Protein AF-A0A7Z0J736-F1 (afdb_monomer_lite)

Radius of gyration: 34.07 Å; chains: 1; bounding box: 54×65×107 Å

Foldseek 3Di:
DDDDDDDDDDDDDDDDDDDDDDDDDDDDDDDDDDDDDDDDPPPPVPPPPVVVVVLVVVVCLLPVVLVVLVVVLVPDPDPVSSVVPVVVSCVLSVVLVVVSVVVVVVVVVVVVVVDDDDPPVVVVVVSVVSVVVSVVVSVVVVCVVCVLPDDPPDPPPPPPPPCPPPPPPPPVPLPCLDDPPDADAPVSLVVLVVVLQVLLVVLLPDLKAKDDEDPPDDFDADPVRGGGFDWDWDDDDPAWIKIKRPWIKMWSDDPPDLPDLPDPVVRLVSNVSSVVSSVVSVVSNVFDFPDPTDQKTWTAHDRSRSWRIWIWHDDSSMIIIITIGDIDGHD

pLDDT: mean 71.57, std 16.16, range [36.31, 95.5]

Structure (mmCIF, N/CA/C/O backbone):
data_AF-A0A7Z0J736-F1
#
_entry.id   AF-A0A7Z0J736-F1
#
loop_
_atom_site.group_PDB
_atom_site.id
_atom_site.type_symbol
_atom_site.label_atom_id
_atom_site.label_alt_id
_atom_site.label_comp_id
_atom_site.label_asym_id
_atom_site.label_entity_id
_atom_site.label_seq_id
_atom_site.pdbx_PDB_ins_code
_atom_site.Cartn_x
_atom_site.Cartn_y
_atom_site.Cartn_z
_atom_site.occupancy
_atom_site.B_iso_or_equiv
_atom_site.auth_seq_id
_atom_site.auth_comp_id
_atom_site.auth_asym_id
_atom_site.auth_atom_id
_atom_site.pdbx_PDB_model_num
ATOM 1 N N . MET A 1 1 ? 6.912 46.447 -11.965 1.00 43.12 1 MET A N 1
ATOM 2 C CA . MET A 1 1 ? 5.758 45.555 -11.730 1.00 43.12 1 MET A CA 1
ATOM 3 C C . MET A 1 1 ? 5.655 45.334 -10.233 1.00 43.12 1 MET A C 1
ATOM 5 O O . MET A 1 1 ? 6.590 44.800 -9.650 1.00 43.12 1 MET A O 1
ATOM 9 N N . HIS A 1 2 ? 4.614 45.904 -9.625 1.00 39.41 2 HIS A N 1
ATOM 10 C CA . HIS A 1 2 ? 4.340 45.871 -8.187 1.00 39.41 2 HIS A CA 1
ATOM 11 C C . HIS A 1 2 ? 4.024 44.444 -7.723 1.00 39.41 2 HIS A C 1
ATOM 13 O O . HIS A 1 2 ? 3.262 43.738 -8.377 1.00 39.41 2 HIS A O 1
ATOM 19 N N . ARG A 1 3 ? 4.633 44.042 -6.603 1.00 44.72 3 ARG A N 1
ATOM 20 C CA . ARG A 1 3 ? 4.214 42.901 -5.789 1.00 44.72 3 ARG A CA 1
ATOM 21 C C . ARG A 1 3 ? 3.340 43.465 -4.678 1.00 44.72 3 ARG A C 1
ATOM 23 O O . ARG A 1 3 ? 3.872 44.122 -3.790 1.00 44.72 3 ARG A O 1
ATOM 30 N N . ASP A 1 4 ? 2.044 43.202 -4.750 1.00 53.03 4 ASP A N 1
ATOM 31 C CA . ASP A 1 4 ? 1.125 43.456 -3.648 1.00 53.03 4 ASP A CA 1
ATOM 32 C C . ASP A 1 4 ? 1.107 42.224 -2.738 1.00 53.03 4 ASP A C 1
ATOM 34 O O . ASP A 1 4 ? 0.603 41.156 -3.088 1.00 53.03 4 ASP A O 1
ATOM 38 N N . THR A 1 5 ? 1.739 42.375 -1.579 1.00 49.09 5 THR A N 1
ATOM 39 C CA . THR A 1 5 ? 1.622 41.509 -0.404 1.00 49.09 5 THR A CA 1
ATOM 40 C C . THR A 1 5 ? 0.314 41.841 0.308 1.00 49.09 5 THR A C 1
ATOM 42 O O . THR A 1 5 ? 0.174 42.930 0.858 1.00 49.09 5 THR A O 1
ATOM 45 N N . LEU A 1 6 ? -0.641 40.911 0.301 1.00 53.38 6 LEU A N 1
ATOM 46 C CA . LEU A 1 6 ? -1.839 40.970 1.139 1.00 53.38 6 LEU A CA 1
ATOM 47 C C . LEU A 1 6 ? -1.587 40.158 2.413 1.00 53.38 6 LEU A C 1
ATOM 49 O O . LEU A 1 6 ? -1.683 38.934 2.415 1.00 53.38 6 LEU A O 1
ATOM 53 N N . GLU A 1 7 ? -1.236 40.867 3.482 1.00 53.06 7 GLU A N 1
ATOM 54 C CA . GLU A 1 7 ? -1.307 40.375 4.856 1.00 53.06 7 GLU A CA 1
ATOM 55 C C . GLU A 1 7 ? -2.759 40.484 5.341 1.00 53.06 7 GLU A C 1
ATOM 57 O O . GLU A 1 7 ? -3.388 41.535 5.214 1.00 53.06 7 GLU A O 1
ATOM 62 N N . LEU A 1 8 ? -3.294 39.410 5.916 1.00 64.88 8 LEU A N 1
ATOM 63 C CA . LEU A 1 8 ? -4.548 39.431 6.666 1.00 64.88 8 LEU A CA 1
ATOM 64 C C . LEU A 1 8 ? -4.278 38.828 8.049 1.00 64.88 8 LEU A C 1
ATOM 66 O O . LEU A 1 8 ? -3.989 37.632 8.128 1.00 64.88 8 LEU A O 1
ATOM 70 N N . PRO A 1 9 ? -4.369 39.613 9.136 1.00 59.19 9 PRO A N 1
ATOM 71 C CA . PRO A 1 9 ? -4.403 39.076 10.482 1.00 59.19 9 PRO A CA 1
ATOM 72 C C . PRO A 1 9 ? -5.855 38.733 10.829 1.00 59.19 9 PRO A C 1
ATOM 74 O O . PRO A 1 9 ? -6.735 39.594 10.792 1.00 59.19 9 PRO A O 1
ATOM 77 N N . VAL A 1 10 ? -6.119 37.474 11.171 1.00 64.38 10 VAL A N 1
ATOM 78 C CA . VAL A 1 10 ? -7.385 37.073 11.796 1.00 64.38 10 VAL A CA 1
ATOM 79 C C . VAL A 1 10 ? -7.062 36.628 13.213 1.00 64.38 10 VAL A C 1
ATOM 81 O O . VAL A 1 10 ? -6.688 35.485 13.456 1.00 64.38 10 VAL A O 1
ATOM 84 N N . GLU A 1 11 ? -7.175 37.572 14.142 1.00 58.66 11 GLU A N 1
ATOM 85 C CA . GLU A 1 11 ? -7.274 37.290 15.568 1.00 58.66 11 GLU A CA 1
ATOM 86 C C . GLU A 1 11 ? -8.751 37.096 15.924 1.00 58.66 11 GLU A C 1
ATOM 88 O O . GLU A 1 11 ? -9.587 37.951 15.631 1.00 58.66 11 GLU A O 1
ATOM 93 N N . LEU A 1 12 ? -9.072 35.989 16.589 1.00 64.75 12 LEU A N 1
ATOM 94 C CA . LEU A 1 12 ? -10.331 35.818 17.309 1.00 64.75 12 LEU A CA 1
ATOM 95 C C . LEU A 1 12 ? -10.020 35.204 18.678 1.00 64.75 12 LEU A C 1
ATOM 97 O O . LEU A 1 12 ? -9.631 34.036 18.735 1.00 64.75 12 LEU A O 1
ATOM 101 N N . PRO A 1 13 ? -10.201 35.946 19.784 1.00 58.69 13 PRO A N 1
ATOM 102 C CA . PRO A 1 13 ? -10.259 35.362 21.109 1.00 58.69 13 PRO A CA 1
ATOM 103 C C . PRO A 1 13 ? -11.718 35.002 21.413 1.00 58.69 13 PRO A C 1
ATOM 105 O O . PRO A 1 13 ? -12.594 35.866 21.428 1.00 58.69 13 PRO A O 1
ATOM 108 N N . VAL A 1 14 ? -11.990 33.725 21.668 1.00 63.31 14 VAL A N 1
ATOM 109 C CA . VAL A 1 14 ? -13.256 33.293 22.274 1.00 63.31 14 VAL A CA 1
ATOM 110 C C . VAL A 1 14 ? -12.915 32.628 23.597 1.00 63.31 14 VAL A C 1
ATOM 112 O O . VAL A 1 14 ? -12.605 31.442 23.661 1.00 63.31 14 VAL A O 1
ATOM 115 N N . GLU A 1 15 ? -12.938 33.428 24.658 1.00 57.50 15 GLU A N 1
ATOM 116 C CA . GLU A 1 15 ? -12.988 32.938 26.030 1.00 57.50 15 GLU A CA 1
ATOM 117 C C . GLU A 1 15 ? -14.451 32.639 26.378 1.00 57.50 15 GLU A C 1
ATOM 119 O O . GLU A 1 15 ? -15.309 33.521 26.322 1.00 57.50 15 GLU A O 1
ATOM 124 N N . LEU A 1 16 ? -14.744 31.391 26.741 1.00 68.62 16 LEU A N 1
ATOM 125 C CA . LEU A 1 16 ? -16.003 31.009 27.378 1.00 68.62 16 LEU A CA 1
ATOM 126 C C . LEU A 1 16 ? -15.710 30.641 28.839 1.00 68.62 16 LEU A C 1
ATOM 128 O O . LEU A 1 16 ? -14.967 29.686 29.076 1.00 68.62 16 LEU A O 1
ATOM 132 N N . PRO A 1 17 ? -16.284 31.348 29.828 1.00 61.41 17 PRO A N 1
ATOM 133 C CA . PRO A 1 17 ? -16.239 30.910 31.213 1.00 61.41 17 PRO A CA 1
ATOM 134 C C . PRO A 1 17 ? -17.256 29.782 31.424 1.00 61.41 17 PRO A C 1
ATOM 136 O O . PRO A 1 17 ? -18.460 29.966 31.253 1.00 61.41 17 PRO A O 1
ATOM 139 N N . VAL A 1 18 ? -16.770 28.602 31.809 1.00 65.31 18 VAL A N 1
ATOM 140 C CA . VAL A 1 18 ? -17.611 27.526 32.347 1.00 65.31 18 VAL A CA 1
ATOM 141 C C . VAL A 1 18 ? -17.737 27.750 33.852 1.00 65.31 18 VAL A C 1
ATOM 143 O O . VAL 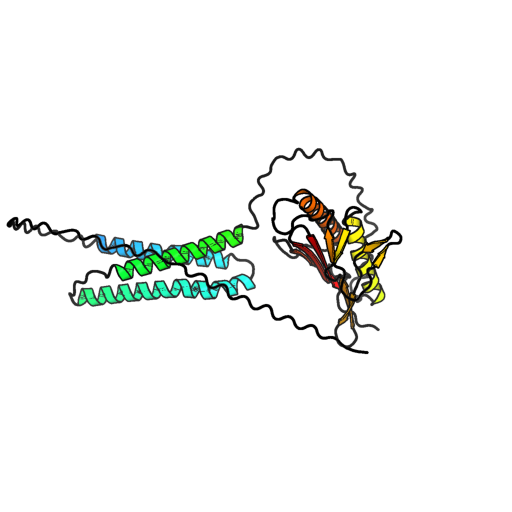A 1 18 ? -16.804 27.491 34.611 1.00 65.31 18 VAL A O 1
ATOM 146 N N . GLU A 1 19 ? -18.890 28.257 34.279 1.00 54.00 19 GLU A N 1
ATOM 147 C CA . GLU A 1 19 ? -19.284 28.291 35.687 1.00 54.00 19 GLU A CA 1
ATOM 148 C C . GLU A 1 19 ? -19.741 26.888 36.123 1.00 54.00 19 GLU A C 1
ATOM 150 O O . GLU A 1 19 ? -20.699 26.331 35.585 1.00 54.00 19 GLU A O 1
ATOM 155 N N . LEU A 1 20 ? -19.044 26.303 37.100 1.00 69.94 20 LEU A N 1
ATOM 156 C CA . LEU A 1 20 ? -19.452 25.069 37.777 1.00 69.94 20 LEU A CA 1
ATOM 157 C C . LEU A 1 20 ? -20.314 25.406 39.010 1.00 69.94 20 LEU A C 1
ATOM 159 O O . LEU A 1 20 ? -19.916 26.269 39.798 1.00 69.94 20 LEU A O 1
ATOM 163 N N . PRO A 1 21 ? -21.452 24.721 39.234 1.00 66.44 21 PRO A N 1
ATOM 164 C CA . PRO A 1 21 ? -22.255 24.898 40.440 1.00 66.44 21 PRO A CA 1
ATOM 165 C C . PRO A 1 21 ? -21.549 24.368 41.695 1.00 66.44 21 PRO A C 1
ATOM 167 O O . PRO A 1 21 ? -21.041 23.249 41.725 1.00 66.44 21 PRO A O 1
ATOM 170 N N . VAL A 1 22 ? -21.578 25.180 42.751 1.00 65.94 22 VAL A N 1
ATOM 171 C CA . VAL A 1 22 ? -21.175 24.845 44.122 1.00 65.94 22 VAL A CA 1
ATOM 172 C C . VAL A 1 22 ? -22.309 24.075 44.810 1.00 65.94 22 VAL A C 1
ATOM 174 O O . VAL A 1 22 ? -23.411 24.603 44.954 1.00 65.94 22 VAL A O 1
ATOM 177 N N . GLU A 1 23 ? -22.040 22.853 45.276 1.00 66.12 23 GLU A N 1
ATOM 178 C CA . GLU A 1 23 ? -22.929 22.116 46.186 1.00 66.12 23 GLU A CA 1
ATOM 179 C C . GLU A 1 23 ? -22.679 22.517 47.658 1.00 66.12 23 GLU A C 1
ATOM 181 O O . GLU A 1 23 ? -21.522 22.672 48.065 1.00 66.12 23 GLU A O 1
ATOM 186 N N . PRO A 1 24 ? -23.728 22.680 48.490 1.00 72.25 24 PRO A N 1
ATOM 187 C CA . PRO A 1 24 ? -23.586 22.953 49.920 1.00 72.25 24 PRO A CA 1
ATOM 188 C C . PRO A 1 24 ? -23.384 21.674 50.766 1.00 72.25 24 PRO A C 1
ATOM 190 O O . PRO A 1 24 ? -23.827 20.592 50.379 1.00 72.25 24 PRO A O 1
ATOM 193 N N . PRO A 1 25 ? -22.774 21.785 51.965 1.00 62.94 25 PRO A N 1
ATOM 194 C CA . PRO A 1 25 ? -22.583 20.660 52.876 1.00 62.94 25 PRO A CA 1
ATOM 195 C C . PRO A 1 25 ? -23.886 20.269 53.590 1.00 62.94 25 PRO A C 1
ATOM 197 O O . PRO A 1 25 ? -24.571 21.105 54.178 1.00 62.94 25 PRO A O 1
ATOM 200 N N . VAL A 1 26 ? -24.194 18.970 53.590 1.00 59.81 26 VAL A N 1
ATOM 201 C CA . VAL A 1 26 ? -25.255 18.379 54.414 1.00 59.81 26 VAL A CA 1
ATOM 202 C C . VAL A 1 26 ? -24.715 18.136 55.823 1.00 59.81 26 VAL A C 1
ATOM 204 O O . VAL A 1 26 ? -23.893 17.248 56.051 1.00 59.81 26 VAL A O 1
ATOM 207 N N . GLU A 1 27 ? -25.201 18.927 56.778 1.00 52.53 27 GLU A N 1
ATOM 208 C CA . GLU A 1 27 ? -25.157 18.613 58.205 1.00 52.53 27 GLU A CA 1
ATOM 209 C C . GLU A 1 27 ? -26.060 17.404 58.491 1.00 52.53 27 GLU A C 1
ATOM 211 O O . GLU A 1 27 ? -27.268 17.452 58.255 1.00 52.53 27 GLU A O 1
ATOM 216 N N . SER A 1 28 ? -25.507 16.336 59.070 1.00 51.56 28 SER A N 1
ATOM 217 C CA . SER A 1 28 ? -26.306 15.362 59.817 1.00 51.56 28 SER A CA 1
ATOM 218 C C . SER A 1 28 ? -25.895 15.393 61.283 1.00 51.56 28 SER A C 1
ATOM 220 O O . SER A 1 28 ? -24.840 14.900 61.688 1.00 51.56 28 SER A O 1
ATOM 222 N N . SER A 1 29 ? -26.778 16.027 62.038 1.00 46.16 29 SER A N 1
ATOM 223 C CA . SER A 1 29 ? -26.905 16.092 63.482 1.00 46.16 29 SER A CA 1
ATOM 224 C C . SER A 1 29 ? -26.720 14.745 64.184 1.00 46.16 29 SER A C 1
ATOM 226 O O . SER A 1 29 ? -27.210 13.697 63.766 1.00 46.16 29 SER A O 1
ATOM 228 N N . GLY A 1 30 ? -26.017 14.807 65.314 1.00 49.06 30 GLY A N 1
ATOM 229 C CA . GLY A 1 30 ? -25.855 13.694 66.230 1.00 49.06 30 GLY A CA 1
ATOM 230 C C . GLY A 1 30 ? -27.144 13.335 66.968 1.00 49.06 30 GLY A C 1
ATOM 231 O O . GLY A 1 30 ? -27.941 14.194 67.341 1.00 49.06 30 GLY A O 1
ATOM 232 N N . VAL A 1 31 ? -27.278 12.046 67.267 1.00 50.59 31 VAL A N 1
ATOM 233 C CA . VAL A 1 31 ? -28.136 11.541 68.338 1.00 50.59 31 VAL A CA 1
ATOM 234 C C . VAL A 1 31 ? -27.255 10.708 69.258 1.00 50.59 31 VAL A C 1
ATOM 236 O O . VAL A 1 31 ? -26.819 9.609 68.924 1.00 50.59 31 VAL A O 1
ATOM 239 N N . GLN A 1 32 ? -26.966 11.276 70.427 1.00 48.72 32 GLN A N 1
ATOM 240 C CA . GLN A 1 32 ? -26.412 10.556 71.564 1.00 48.72 32 GLN A CA 1
ATOM 241 C C . GLN A 1 32 ? -27.501 9.644 72.140 1.00 48.72 32 GLN A C 1
ATOM 243 O O . GLN A 1 32 ? -28.568 10.116 72.534 1.00 48.72 32 GLN A O 1
ATOM 248 N N . HIS A 1 33 ? -27.219 8.347 72.248 1.00 40.72 33 HIS A N 1
ATOM 249 C CA . HIS A 1 33 ? -27.916 7.463 73.177 1.00 40.72 33 HIS A CA 1
ATOM 250 C C . HIS A 1 33 ? -26.892 6.763 74.064 1.00 40.72 33 HIS A C 1
ATOM 252 O O . HIS A 1 33 ? -26.150 5.879 73.642 1.00 40.72 33 HIS A O 1
ATOM 258 N N . ALA A 1 34 ? -26.853 7.228 75.312 1.00 49.97 34 ALA A N 1
ATOM 259 C CA . ALA A 1 34 ? -26.177 6.591 76.422 1.00 49.97 34 ALA A CA 1
ATOM 260 C C . ALA A 1 34 ? -26.902 5.281 76.766 1.00 49.97 34 ALA A C 1
ATOM 262 O O . ALA A 1 34 ? -28.101 5.277 77.039 1.00 49.97 34 ALA A O 1
ATOM 263 N N . GLY A 1 35 ? -26.162 4.172 76.755 1.00 40.41 35 GLY A N 1
ATOM 264 C CA . GLY A 1 35 ? -26.671 2.838 77.057 1.00 40.41 35 GLY A CA 1
ATOM 265 C C . GLY A 1 35 ? -25.565 1.947 77.613 1.00 40.41 35 GLY A C 1
ATOM 266 O O . GLY A 1 35 ? -24.745 1.399 76.889 1.00 40.41 35 GLY A O 1
ATOM 267 N N . THR A 1 36 ? -25.552 1.869 78.931 1.00 43.84 36 THR A N 1
ATOM 268 C CA . THR A 1 36 ? -24.647 1.205 79.869 1.00 43.84 36 THR A CA 1
ATOM 269 C C . THR A 1 36 ? -24.391 -0.288 79.583 1.00 43.84 36 THR A C 1
ATOM 271 O O . THR A 1 36 ? -25.317 -1.086 79.500 1.00 43.84 36 THR A O 1
ATOM 274 N N . VAL A 1 37 ? -23.102 -0.646 79.532 1.00 49.81 37 VAL A N 1
ATOM 275 C CA . VAL A 1 37 ? -22.440 -1.821 80.144 1.00 49.81 37 VAL A CA 1
ATOM 276 C C . VAL A 1 37 ? -23.162 -3.178 80.083 1.00 49.81 37 VAL A C 1
ATOM 278 O O . VAL A 1 37 ? -24.054 -3.462 80.878 1.00 49.81 37 VAL A O 1
ATOM 281 N N . ARG A 1 38 ? -22.584 -4.111 79.315 1.00 41.22 38 ARG A N 1
ATOM 282 C CA . ARG A 1 38 ? -22.329 -5.484 79.790 1.00 41.22 38 ARG A CA 1
ATOM 283 C C . ARG A 1 38 ? -21.045 -6.025 79.169 1.00 41.22 38 ARG A C 1
ATOM 285 O O . ARG A 1 38 ? -20.986 -6.373 77.995 1.00 41.22 38 ARG A O 1
ATOM 292 N N . SER A 1 39 ? -20.023 -6.080 80.013 1.00 50.81 39 SER A N 1
ATOM 293 C CA . SER A 1 39 ? -18.780 -6.823 79.852 1.00 50.81 39 SER A CA 1
ATOM 294 C C . SER A 1 39 ? -19.073 -8.291 79.532 1.00 50.81 39 SER A C 1
ATOM 296 O O . SER A 1 39 ? -19.408 -9.081 80.413 1.00 50.81 39 SER A O 1
ATOM 298 N N . VAL A 1 40 ? -18.960 -8.649 78.256 1.00 46.50 40 VAL A N 1
ATOM 299 C CA . VAL A 1 40 ? -18.882 -10.034 77.794 1.00 46.50 40 VAL A CA 1
ATOM 300 C C . VAL A 1 40 ? -17.472 -10.214 77.261 1.00 46.50 40 VAL A C 1
ATOM 302 O O . VAL A 1 40 ? -17.190 -10.002 76.085 1.00 46.50 40 VAL A O 1
ATOM 305 N N . GLU A 1 41 ? -16.574 -10.579 78.168 1.00 46.31 41 GLU A N 1
ATOM 306 C CA . GLU A 1 41 ? -15.214 -11.020 77.877 1.00 46.31 41 GLU A CA 1
ATOM 307 C C . GLU A 1 41 ? -15.280 -12.409 77.224 1.00 46.31 41 GLU A C 1
ATOM 309 O O . GLU A 1 41 ? -14.932 -13.439 77.794 1.00 46.31 41 GLU A O 1
ATOM 314 N N . ARG A 1 42 ? -15.825 -12.463 76.004 1.00 46.44 42 ARG A N 1
ATOM 315 C CA . ARG A 1 42 ? -15.623 -13.600 75.112 1.00 46.44 42 ARG A CA 1
ATOM 316 C C . ARG A 1 42 ? -14.223 -13.437 74.551 1.00 46.44 42 ARG A C 1
ATOM 318 O O . ARG A 1 42 ? -14.006 -12.636 73.645 1.00 46.44 42 ARG A O 1
ATOM 325 N N . GLN A 1 43 ? -13.288 -14.219 75.086 1.00 46.06 43 GLN A N 1
ATOM 326 C CA . GLN A 1 43 ? -12.057 -14.588 74.395 1.00 46.06 43 GLN A CA 1
ATOM 327 C C . GLN A 1 43 ? -12.429 -15.199 73.037 1.00 46.06 43 GLN A C 1
ATOM 329 O O . GLN A 1 43 ? -12.592 -16.409 72.880 1.00 46.06 43 GLN A O 1
ATOM 334 N N . ALA A 1 44 ? -12.609 -14.336 72.041 1.00 50.69 44 ALA A N 1
ATOM 335 C CA . ALA A 1 44 ? -12.656 -14.718 70.649 1.00 50.69 44 ALA A CA 1
ATOM 336 C C . ALA A 1 44 ? -11.244 -15.181 70.301 1.00 50.69 44 ALA A C 1
ATOM 338 O O . ALA A 1 44 ? -10.345 -14.376 70.065 1.00 50.69 44 ALA A O 1
ATOM 339 N N . LYS A 1 45 ? -11.049 -16.500 70.355 1.00 50.66 45 LYS A N 1
ATOM 340 C CA . LYS A 1 45 ? -9.881 -17.206 69.836 1.00 50.66 45 LYS A CA 1
ATOM 341 C C . LYS A 1 45 ? -9.675 -16.718 68.398 1.00 50.66 45 LYS A C 1
ATOM 343 O O . LYS A 1 45 ? -10.403 -17.135 67.498 1.00 50.66 45 LYS A O 1
ATOM 348 N N . ARG A 1 46 ? -8.784 -15.732 68.213 1.00 53.25 46 ARG A N 1
ATOM 349 C CA . ARG A 1 46 ? -8.530 -15.090 66.917 1.00 53.25 46 ARG A CA 1
ATOM 350 C C . ARG A 1 46 ? -8.150 -16.201 65.936 1.00 53.25 46 ARG A C 1
ATOM 352 O O . ARG A 1 46 ? -7.222 -16.952 66.232 1.00 53.25 46 ARG A O 1
ATOM 359 N N . PRO A 1 47 ? -8.862 -16.357 64.809 1.00 53.75 47 PRO A N 1
ATOM 360 C CA . PRO A 1 47 ? -8.551 -17.390 63.838 1.00 53.75 47 PRO A CA 1
ATOM 361 C C . PRO A 1 47 ? -7.256 -17.000 63.118 1.00 53.75 47 PRO A C 1
ATOM 363 O O . PRO A 1 47 ? -7.277 -16.365 62.068 1.00 53.75 47 PRO A O 1
ATOM 366 N N . GLU A 1 48 ? -6.112 -17.388 63.681 1.00 58.25 48 GLU A N 1
ATOM 367 C CA . GLU A 1 48 ? -4.781 -17.180 63.089 1.00 58.25 48 GLU A CA 1
ATOM 368 C C . GLU A 1 48 ? -4.653 -17.816 61.688 1.00 58.25 48 GLU A C 1
ATOM 370 O O . GLU A 1 48 ? -3.785 -17.438 60.903 1.00 58.25 48 GLU A O 1
ATOM 375 N N . GLY A 1 49 ? -5.560 -18.733 61.328 1.00 56.97 49 GLY A N 1
ATOM 376 C CA . GLY A 1 49 ? -5.637 -19.330 59.995 1.00 56.97 49 GLY A CA 1
ATOM 377 C C . GLY A 1 49 ? -6.170 -18.401 58.897 1.00 56.97 49 GLY A C 1
ATOM 378 O O . GLY A 1 49 ? -5.737 -18.526 57.755 1.00 56.97 49 GLY A O 1
ATOM 379 N N . ALA A 1 50 ? -7.056 -17.447 59.215 1.00 57.53 50 ALA A N 1
ATOM 380 C CA . ALA A 1 50 ? -7.738 -16.636 58.196 1.00 57.53 50 ALA A CA 1
ATOM 381 C C . ALA A 1 50 ? -6.823 -15.575 57.555 1.00 57.53 50 ALA A C 1
ATOM 383 O O . ALA A 1 50 ? -6.992 -15.215 56.392 1.00 57.53 50 ALA A O 1
ATOM 384 N N . LEU A 1 51 ? -5.814 -15.096 58.292 1.00 60.06 51 LEU A N 1
ATOM 385 C CA . LEU A 1 51 ? -4.870 -14.103 57.772 1.00 60.06 51 LEU A CA 1
ATOM 386 C C . LEU A 1 51 ? -3.879 -14.717 56.768 1.00 60.06 51 LEU A C 1
ATOM 388 O O . LEU A 1 51 ? -3.482 -14.064 55.804 1.00 60.06 51 LEU A O 1
ATOM 392 N N . ARG A 1 52 ? -3.490 -15.983 56.977 1.00 68.06 52 ARG A N 1
ATOM 393 C CA . ARG A 1 52 ? -2.556 -16.693 56.088 1.00 68.06 52 ARG A CA 1
ATOM 394 C C . ARG A 1 52 ? -3.189 -17.013 54.737 1.00 68.06 52 ARG A C 1
ATOM 396 O O . ARG A 1 52 ? -2.524 -16.880 53.714 1.00 68.06 52 ARG A O 1
ATOM 403 N N . THR A 1 53 ? -4.467 -17.389 54.725 1.00 70.38 53 THR A N 1
ATOM 404 C CA . THR A 1 53 ? -5.200 -17.653 53.480 1.00 70.38 53 THR A CA 1
ATOM 405 C C . THR A 1 53 ? -5.458 -16.370 52.694 1.00 70.38 53 THR A C 1
ATOM 407 O O . THR A 1 53 ? -5.232 -16.361 51.488 1.00 70.38 53 THR A O 1
ATOM 410 N N . ALA A 1 54 ? -5.821 -15.265 53.356 1.00 67.56 54 ALA A N 1
ATOM 411 C CA . ALA A 1 54 ? -6.018 -13.973 52.691 1.00 67.56 54 ALA A CA 1
ATOM 412 C C . ALA A 1 54 ? -4.733 -13.440 52.026 1.00 67.56 54 ALA A C 1
ATOM 414 O O . ALA A 1 54 ? -4.774 -12.968 50.890 1.00 67.56 54 ALA A O 1
ATOM 415 N N . GLY A 1 55 ? -3.581 -13.570 52.696 1.00 71.12 55 GLY A N 1
ATOM 416 C CA . GLY A 1 55 ? -2.290 -13.177 52.124 1.00 71.12 55 GLY A CA 1
ATOM 417 C C . GLY A 1 55 ? -1.908 -13.997 50.888 1.00 71.12 55 GLY A C 1
ATOM 418 O O . GLY A 1 55 ? -1.469 -13.435 49.889 1.00 71.12 55 GLY A O 1
ATOM 419 N N . LEU A 1 56 ? -2.130 -15.315 50.921 1.00 72.44 56 LEU A N 1
ATOM 420 C CA . LEU A 1 56 ? -1.816 -16.198 49.793 1.00 72.44 56 LEU A CA 1
ATOM 421 C C . LEU A 1 56 ? -2.723 -15.931 48.582 1.00 72.44 56 LEU A C 1
ATOM 423 O O . LEU A 1 56 ? -2.249 -15.944 47.449 1.00 72.44 56 LEU A O 1
ATOM 427 N N . VAL A 1 57 ? -4.000 -15.616 48.818 1.00 72.25 57 VAL A N 1
ATOM 428 C CA . VAL A 1 57 ? -4.950 -15.234 47.760 1.00 72.25 57 VAL A CA 1
ATOM 429 C C . VAL A 1 57 ? -4.541 -13.920 47.091 1.00 72.25 57 VAL A C 1
ATOM 431 O O . VAL A 1 57 ? -4.535 -13.848 45.866 1.00 72.25 57 VAL A O 1
ATOM 434 N N . LEU A 1 58 ? -4.126 -12.909 47.862 1.00 71.56 58 LEU A N 1
ATOM 435 C CA . LEU A 1 58 ? -3.644 -11.634 47.312 1.00 71.56 58 LEU A CA 1
ATOM 436 C C . LEU A 1 58 ? -2.360 -11.790 46.487 1.00 71.56 58 LEU A C 1
ATOM 438 O O . LEU A 1 58 ? -2.219 -11.149 45.449 1.00 71.56 58 LEU A O 1
ATOM 442 N N . VAL A 1 59 ? -1.443 -12.659 46.921 1.00 74.31 59 VAL A N 1
ATOM 443 C CA . VAL A 1 59 ? -0.214 -12.967 46.171 1.00 74.31 59 VAL A CA 1
ATOM 444 C C . VAL A 1 59 ? -0.534 -13.693 44.861 1.00 74.31 59 VAL A C 1
ATOM 446 O O . VAL A 1 59 ? 0.015 -13.354 43.818 1.00 74.31 59 VAL A O 1
ATOM 449 N N . MET A 1 60 ? -1.455 -14.659 44.877 1.00 72.38 60 MET A N 1
ATOM 450 C CA . MET A 1 60 ? -1.872 -15.345 43.649 1.00 72.38 60 MET A CA 1
ATOM 451 C C . MET A 1 60 ? -2.588 -14.398 42.675 1.00 72.38 60 MET A C 1
ATOM 453 O O . MET A 1 60 ? -2.322 -14.443 41.475 1.00 72.38 60 MET A O 1
ATOM 457 N N . LEU A 1 61 ? -3.442 -13.505 43.187 1.00 72.19 61 LEU A N 1
ATOM 458 C CA . LEU A 1 61 ? -4.159 -12.505 42.387 1.00 72.19 61 LEU A CA 1
ATOM 459 C C . LEU A 1 61 ? -3.237 -11.481 41.714 1.00 72.19 61 LEU A C 1
ATOM 461 O O . LEU A 1 61 ? -3.636 -10.915 40.704 1.00 72.19 61 LEU A O 1
ATOM 465 N N . SER A 1 62 ? -2.026 -11.245 42.229 1.00 70.12 62 SER A N 1
ATOM 466 C CA . SER A 1 62 ? -1.059 -10.344 41.587 1.00 70.12 62 SER A CA 1
ATOM 467 C C . SER A 1 62 ? -0.124 -11.063 40.612 1.00 70.12 62 SER A C 1
ATOM 469 O O . SER A 1 62 ? 0.173 -10.528 39.545 1.00 70.12 62 SER A O 1
ATOM 471 N N . ILE A 1 63 ? 0.314 -12.285 40.933 1.00 75.62 63 ILE A N 1
ATOM 472 C CA . ILE A 1 63 ? 1.300 -13.020 40.123 1.00 75.62 63 ILE A CA 1
ATOM 473 C C . ILE A 1 63 ? 0.681 -13.603 38.846 1.00 75.62 63 ILE A C 1
ATOM 475 O O . ILE A 1 63 ? 1.272 -13.497 37.773 1.00 75.62 63 ILE A O 1
ATOM 479 N N . VAL A 1 64 ? -0.503 -14.216 38.941 1.00 75.62 64 VAL A N 1
ATOM 480 C CA . VAL A 1 64 ? -1.143 -14.909 37.807 1.00 75.62 64 VAL A CA 1
ATOM 481 C C . VAL A 1 64 ? -1.422 -13.984 36.611 1.00 75.62 64 VAL A C 1
ATOM 483 O O . VAL A 1 64 ? -1.006 -14.337 35.505 1.00 75.62 64 VAL A O 1
ATOM 486 N N . PRO A 1 65 ? -2.065 -12.807 36.768 1.00 71.44 65 PRO A N 1
ATOM 487 C CA . PRO A 1 65 ? -2.313 -11.923 35.629 1.00 71.44 65 PRO A CA 1
ATOM 488 C C . PRO A 1 65 ? -1.017 -11.377 35.024 1.00 71.44 65 PRO A C 1
ATOM 490 O O . PRO A 1 65 ? -0.937 -11.237 33.809 1.00 71.44 65 PRO A O 1
ATOM 493 N N . PHE A 1 66 ? 0.021 -11.139 35.833 1.00 73.12 66 PHE A N 1
ATOM 494 C CA . PHE A 1 66 ? 1.315 -10.690 35.321 1.00 73.12 66 PHE A CA 1
ATOM 495 C C . PHE A 1 66 ? 1.991 -11.753 34.445 1.00 73.12 66 PHE A C 1
ATOM 497 O O . PHE A 1 66 ? 2.473 -11.444 33.356 1.00 73.12 66 PHE A O 1
ATOM 504 N N . LEU A 1 67 ? 1.969 -13.019 34.875 1.00 77.44 67 LEU A N 1
ATOM 505 C CA . LEU A 1 67 ? 2.502 -14.127 34.080 1.00 77.44 67 LEU A CA 1
ATOM 506 C C . LEU A 1 67 ? 1.733 -14.325 32.769 1.00 77.44 67 LEU A C 1
ATOM 508 O O . LEU A 1 67 ? 2.362 -14.529 31.734 1.00 77.44 67 LEU A O 1
ATOM 512 N N . LEU A 1 68 ? 0.398 -14.230 32.791 1.00 75.44 68 LEU A N 1
ATOM 513 C CA . LEU A 1 68 ? -0.423 -14.309 31.575 1.00 75.44 68 LEU A CA 1
ATOM 514 C C . LEU A 1 68 ? -0.069 -13.199 30.581 1.00 75.44 68 LEU A C 1
ATOM 516 O O . LEU A 1 68 ? 0.046 -13.448 29.386 1.00 75.44 68 LEU A O 1
ATOM 520 N N . LEU A 1 69 ? 0.149 -11.988 31.084 1.00 74.44 69 LEU A N 1
ATOM 521 C CA . LEU A 1 69 ? 0.426 -10.806 30.278 1.00 74.44 69 LEU A CA 1
ATOM 522 C C . LEU A 1 69 ? 1.837 -10.866 29.650 1.00 74.44 69 LEU A C 1
ATOM 524 O O . LEU A 1 69 ? 1.999 -10.529 28.479 1.00 74.44 69 LEU A O 1
ATOM 528 N N . ILE A 1 70 ? 2.827 -11.429 30.358 1.00 74.81 70 ILE A N 1
ATOM 529 C CA . ILE A 1 70 ? 4.131 -11.800 29.772 1.00 74.81 70 ILE A CA 1
ATOM 530 C C . ILE A 1 70 ? 3.959 -12.831 28.647 1.00 74.81 70 ILE A C 1
ATOM 532 O O . ILE A 1 70 ? 4.571 -12.697 27.589 1.00 74.81 70 ILE A O 1
ATOM 536 N N . LEU A 1 71 ? 3.130 -13.855 28.862 1.00 76.50 71 LEU A N 1
ATOM 537 C CA . LEU A 1 71 ? 2.916 -14.934 27.893 1.00 76.50 71 LEU A CA 1
ATOM 538 C C . LEU A 1 71 ? 2.293 -14.406 26.588 1.00 76.50 71 LEU A C 1
ATOM 540 O O . LEU A 1 71 ? 2.725 -14.798 25.505 1.00 76.50 71 LEU A O 1
ATOM 544 N N . VAL A 1 72 ? 1.361 -13.450 26.693 1.00 76.44 72 VAL A N 1
ATOM 545 C CA . VAL A 1 72 ? 0.783 -12.730 25.544 1.00 76.44 72 VAL A CA 1
ATOM 546 C C . VAL A 1 72 ? 1.857 -11.949 24.783 1.00 76.44 72 VAL A C 1
ATOM 548 O O . VAL A 1 72 ? 1.945 -12.073 23.564 1.00 76.44 72 VAL A O 1
ATOM 551 N N . VAL A 1 73 ? 2.725 -11.203 25.472 1.00 73.38 73 VAL A N 1
ATOM 552 C CA . VAL A 1 73 ? 3.788 -10.433 24.797 1.00 73.38 73 VAL A CA 1
ATOM 553 C C . VAL A 1 73 ? 4.814 -11.342 24.113 1.00 73.38 73 VAL A C 1
ATOM 555 O O . VAL A 1 73 ? 5.240 -11.044 23.000 1.00 73.38 73 VAL A O 1
ATOM 558 N N . ILE A 1 74 ? 5.158 -12.490 24.708 1.00 76.38 74 ILE A N 1
ATOM 559 C CA . ILE A 1 74 ? 6.048 -13.480 24.073 1.00 76.38 74 ILE A CA 1
ATOM 560 C C . ILE A 1 74 ? 5.405 -14.091 22.816 1.00 76.38 74 ILE A C 1
ATOM 562 O O . ILE A 1 74 ? 6.119 -14.433 21.876 1.00 76.38 74 ILE A O 1
ATOM 566 N N . SER A 1 75 ? 4.073 -14.200 22.762 1.00 73.88 75 SER A N 1
ATOM 567 C CA . SER A 1 75 ? 3.370 -14.719 21.581 1.00 73.88 75 SER A CA 1
ATOM 568 C C . SER A 1 75 ? 3.298 -13.737 20.400 1.00 73.88 75 SER A C 1
ATOM 570 O O . SER A 1 75 ? 2.916 -14.139 19.301 1.00 73.88 75 SER A O 1
ATOM 572 N N . VAL A 1 76 ? 3.707 -12.473 20.581 1.00 77.19 76 VAL A N 1
ATOM 573 C CA . VAL A 1 76 ? 3.765 -11.485 19.494 1.00 77.19 76 VAL A CA 1
ATOM 574 C C . VAL A 1 76 ? 4.947 -11.787 18.564 1.00 77.19 76 VAL A C 1
ATOM 576 O O . VAL A 1 76 ? 6.120 -11.720 18.946 1.00 77.19 76 VAL A O 1
ATOM 579 N N . ARG A 1 77 ? 4.620 -12.114 17.308 1.00 72.88 77 ARG A N 1
ATOM 580 C CA . ARG A 1 77 ? 5.571 -12.581 16.285 1.00 72.88 77 ARG A CA 1
ATOM 581 C C . ARG A 1 77 ? 6.511 -11.485 15.771 1.00 72.88 77 ARG A C 1
ATOM 583 O O . ARG A 1 77 ? 7.616 -11.801 15.354 1.00 72.88 77 ARG A O 1
ATOM 590 N N . SER A 1 78 ? 6.102 -10.218 15.844 1.00 84.00 78 SER A N 1
ATOM 591 C CA . SER A 1 78 ? 6.929 -9.074 15.440 1.00 84.00 78 SER A CA 1
ATOM 592 C C . SER A 1 78 ? 7.939 -8.705 16.529 1.00 84.00 78 SER A C 1
ATOM 594 O O . SER A 1 78 ? 7.547 -8.353 17.644 1.00 84.00 78 SER A O 1
ATOM 596 N N . ASP A 1 79 ? 9.232 -8.763 16.203 1.00 78.50 79 ASP A N 1
ATOM 597 C CA . ASP A 1 79 ? 10.320 -8.387 17.117 1.00 78.50 79 ASP A CA 1
ATOM 598 C C . ASP A 1 79 ? 10.254 -6.895 17.498 1.00 78.50 79 ASP A C 1
ATOM 600 O O . ASP A 1 79 ? 10.446 -6.547 18.661 1.00 78.50 79 ASP A O 1
ATOM 604 N N . ALA A 1 80 ? 9.868 -6.021 16.559 1.00 73.88 80 ALA A N 1
ATOM 605 C CA . ALA A 1 80 ? 9.758 -4.579 16.795 1.00 73.88 80 ALA A CA 1
ATOM 606 C C . ALA A 1 80 ? 8.638 -4.223 17.787 1.00 73.88 80 ALA A C 1
ATOM 608 O O . ALA A 1 80 ? 8.812 -3.378 18.666 1.00 73.88 80 ALA A O 1
ATOM 609 N N . VAL A 1 81 ? 7.492 -4.901 17.675 1.00 73.06 81 VAL A N 1
ATOM 610 C CA . VAL A 1 81 ? 6.374 -4.734 18.614 1.00 73.06 81 VAL A CA 1
ATOM 611 C C . VAL A 1 81 ? 6.765 -5.312 19.974 1.00 73.06 81 VAL A C 1
ATOM 613 O O . VAL A 1 81 ? 6.565 -4.675 21.006 1.00 73.06 81 VAL A O 1
ATOM 616 N N . ARG A 1 82 ? 7.400 -6.488 20.001 1.00 76.31 82 ARG A N 1
ATOM 617 C CA . ARG A 1 82 ? 7.831 -7.125 21.250 1.00 76.31 82 ARG A CA 1
ATOM 618 C C . ARG A 1 82 ? 8.753 -6.218 22.065 1.00 76.31 82 ARG A C 1
ATOM 620 O O . ARG A 1 82 ? 8.480 -6.013 23.244 1.00 76.31 82 ARG A O 1
ATOM 627 N N . ASP A 1 83 ? 9.775 -5.629 21.450 1.00 74.81 83 ASP A N 1
ATOM 628 C CA . ASP A 1 83 ? 10.737 -4.780 22.163 1.00 74.81 83 ASP A CA 1
ATOM 629 C C . ASP A 1 83 ? 10.113 -3.473 22.671 1.00 74.81 83 ASP A C 1
ATOM 631 O O . ASP A 1 83 ? 10.394 -3.051 23.798 1.00 74.81 83 ASP A O 1
ATOM 635 N N . LEU A 1 84 ? 9.206 -2.867 21.893 1.00 76.94 84 LEU A N 1
ATOM 636 C CA . LEU A 1 84 ? 8.520 -1.633 22.285 1.00 76.94 84 LEU A CA 1
ATOM 637 C C . LEU A 1 84 ? 7.593 -1.841 23.493 1.00 76.94 84 LEU A C 1
ATOM 639 O O . LEU A 1 84 ? 7.502 -0.974 24.364 1.00 76.94 84 LEU A O 1
ATOM 643 N N . PHE A 1 85 ? 6.922 -2.994 23.568 1.00 74.31 85 PHE A N 1
ATOM 644 C CA . PHE A 1 85 ? 5.947 -3.268 24.624 1.00 74.31 85 PHE A CA 1
ATOM 645 C C . PHE A 1 85 ? 6.542 -3.967 25.846 1.00 74.31 85 PHE A C 1
ATOM 647 O O . PHE A 1 85 ? 6.047 -3.747 26.948 1.00 74.31 85 PHE A O 1
ATOM 654 N N . LEU A 1 86 ? 7.608 -4.762 25.710 1.00 75.62 86 LEU A N 1
ATOM 655 C CA . LEU A 1 86 ? 8.138 -5.584 26.805 1.00 75.62 86 LEU A CA 1
ATOM 656 C C . LEU A 1 86 ? 8.752 -4.748 27.936 1.00 75.62 86 LEU A C 1
ATOM 658 O O . LEU A 1 86 ? 8.535 -5.049 29.110 1.00 75.62 86 LEU A O 1
ATOM 662 N N . VAL A 1 87 ? 9.455 -3.659 27.614 1.00 73.50 87 VAL A N 1
ATOM 663 C CA . VAL A 1 87 ? 10.065 -2.772 28.621 1.00 73.50 87 VAL A CA 1
ATOM 664 C C . VAL A 1 87 ? 9.020 -2.101 29.534 1.00 73.50 87 VAL A C 1
ATOM 666 O O . VAL A 1 87 ? 9.123 -2.264 30.756 1.00 73.50 87 VAL A O 1
ATOM 669 N N . PRO A 1 88 ? 7.995 -1.389 29.015 1.00 73.88 88 PRO A N 1
ATOM 670 C CA . PRO A 1 88 ? 6.969 -0.788 29.867 1.00 73.88 88 PRO A CA 1
ATOM 671 C C . PRO A 1 88 ? 6.133 -1.837 30.612 1.00 73.88 88 PRO A C 1
ATOM 673 O O . PRO A 1 88 ? 5.769 -1.601 31.763 1.00 73.88 88 PRO A O 1
ATOM 676 N N . LEU A 1 89 ? 5.902 -3.017 30.021 1.00 74.19 89 LEU A N 1
ATOM 677 C CA . LEU A 1 89 ? 5.228 -4.146 30.678 1.00 74.19 89 LEU A CA 1
ATOM 678 C C . LEU A 1 89 ? 5.948 -4.604 31.945 1.00 74.19 89 LEU A C 1
ATOM 680 O O . LEU A 1 89 ? 5.348 -4.768 33.010 1.00 74.19 89 LEU A O 1
ATOM 684 N N . VAL A 1 90 ? 7.256 -4.837 31.804 1.00 75.62 90 VAL A N 1
ATOM 685 C CA . VAL A 1 90 ? 8.101 -5.358 32.872 1.00 75.62 90 VAL A CA 1
ATOM 686 C C . VAL A 1 90 ? 8.169 -4.325 33.985 1.00 75.62 90 VAL A C 1
ATOM 688 O O . VAL A 1 90 ? 7.985 -4.678 35.147 1.00 75.62 90 VAL A O 1
ATOM 691 N N . LEU A 1 91 ? 8.330 -3.044 33.644 1.00 74.06 91 LEU A N 1
ATOM 692 C CA . LEU A 1 91 ? 8.282 -1.952 34.615 1.00 74.06 91 LEU A CA 1
ATOM 693 C C . LEU A 1 91 ? 6.924 -1.873 35.331 1.00 74.06 91 LEU A C 1
ATOM 695 O O . LEU A 1 91 ? 6.892 -1.782 36.560 1.00 74.06 91 LEU A O 1
ATOM 699 N N . ALA A 1 92 ? 5.813 -1.975 34.594 1.00 72.94 92 ALA A N 1
ATOM 700 C CA . ALA A 1 92 ? 4.462 -1.891 35.147 1.00 72.94 92 ALA A CA 1
ATOM 701 C C . ALA A 1 92 ? 4.135 -3.025 36.131 1.00 72.94 92 ALA A C 1
ATOM 703 O O . ALA A 1 92 ? 3.387 -2.799 37.080 1.00 72.94 92 ALA A O 1
ATOM 704 N N . GLY A 1 93 ? 4.704 -4.222 35.957 1.00 72.50 93 GLY A N 1
ATOM 705 C CA . GLY A 1 93 ? 4.526 -5.313 36.921 1.00 72.50 93 GLY A CA 1
ATOM 706 C C . GLY A 1 93 ? 5.566 -5.370 38.035 1.00 72.50 93 GLY A C 1
ATOM 707 O O . GLY A 1 93 ? 5.246 -5.771 39.156 1.00 72.50 93 GLY A O 1
ATOM 708 N N . LEU A 1 94 ? 6.799 -4.929 37.781 1.00 75.56 94 LEU A N 1
ATOM 709 C CA . LEU A 1 94 ? 7.868 -4.986 38.779 1.00 75.56 94 LEU A CA 1
ATOM 710 C C . LEU A 1 94 ? 7.638 -3.980 39.916 1.00 75.56 94 LEU A C 1
ATOM 712 O O . LEU A 1 94 ? 7.866 -4.309 41.079 1.00 75.56 94 LEU A O 1
ATOM 716 N N . VAL A 1 95 ? 7.107 -2.791 39.611 1.00 76.12 95 VAL A N 1
ATOM 717 C CA . VAL A 1 95 ? 6.772 -1.759 40.612 1.00 76.12 95 VAL A CA 1
ATOM 718 C C . VAL A 1 95 ? 5.755 -2.245 41.666 1.00 76.12 95 VAL A C 1
ATOM 720 O O . VAL A 1 95 ? 6.079 -2.187 42.858 1.00 76.12 95 VAL A O 1
ATOM 723 N N . PRO A 1 96 ? 4.560 -2.760 41.309 1.00 70.31 96 PRO A N 1
ATOM 724 C CA . PRO A 1 96 ? 3.595 -3.248 42.293 1.00 70.31 96 PRO A CA 1
ATOM 725 C C . PRO A 1 96 ? 4.086 -4.502 43.022 1.00 70.31 96 PRO A C 1
ATOM 727 O O . PRO A 1 96 ? 3.794 -4.658 44.208 1.00 70.31 96 PRO A O 1
ATOM 730 N N . LEU A 1 97 ? 4.872 -5.364 42.366 1.00 73.31 97 LEU A N 1
ATOM 731 C CA . LEU A 1 97 ? 5.471 -6.531 43.015 1.00 73.31 97 LEU A CA 1
ATOM 732 C C . LEU A 1 97 ? 6.441 -6.106 44.128 1.00 73.31 97 LEU A C 1
ATOM 734 O O . LEU A 1 97 ? 6.339 -6.589 45.257 1.00 73.31 97 LEU A O 1
ATOM 738 N N . VAL A 1 98 ? 7.342 -5.162 43.840 1.00 77.56 98 VAL A N 1
ATOM 739 C CA . VAL A 1 98 ? 8.275 -4.611 44.834 1.00 77.56 98 VAL A CA 1
ATOM 740 C C . VAL A 1 98 ? 7.512 -3.916 45.963 1.00 77.56 98 VAL A C 1
ATOM 742 O O . VAL A 1 98 ? 7.812 -4.154 47.133 1.00 77.56 98 VAL A O 1
ATOM 745 N N . ALA A 1 99 ? 6.484 -3.123 45.646 1.00 75.75 99 ALA A N 1
ATOM 746 C CA . ALA A 1 99 ? 5.648 -2.473 46.656 1.00 75.75 99 ALA A CA 1
ATOM 747 C C . ALA A 1 99 ? 4.958 -3.494 47.580 1.00 75.75 99 ALA A C 1
ATOM 749 O O . ALA A 1 99 ? 4.987 -3.339 48.803 1.00 75.75 99 ALA A O 1
ATOM 750 N N . LEU A 1 100 ? 4.403 -4.573 47.020 1.00 75.19 100 LEU A N 1
ATOM 751 C CA . LEU A 1 100 ? 3.770 -5.646 47.786 1.00 75.19 100 LEU A CA 1
ATOM 752 C C . LEU A 1 100 ? 4.773 -6.339 48.717 1.00 75.19 100 LEU A C 1
ATOM 754 O O . LEU A 1 100 ? 4.474 -6.543 49.894 1.00 75.19 100 LEU A O 1
ATOM 758 N N . VAL A 1 101 ? 5.973 -6.653 48.217 1.00 77.25 101 VAL A N 1
ATOM 759 C CA . VAL A 1 101 ? 7.052 -7.259 49.015 1.00 77.25 101 VAL A CA 1
ATOM 760 C C . VAL A 1 101 ? 7.453 -6.342 50.169 1.00 77.25 101 VAL A C 1
ATOM 762 O O . VAL A 1 101 ? 7.554 -6.804 51.305 1.00 77.25 101 VAL A O 1
ATOM 765 N N . LEU A 1 102 ? 7.619 -5.041 49.918 1.00 79.06 102 LEU A N 1
ATOM 766 C CA . LEU A 1 102 ? 7.957 -4.067 50.959 1.00 79.06 102 LEU A CA 1
ATOM 767 C C . LEU A 1 102 ? 6.861 -3.961 52.029 1.00 79.06 102 LEU A C 1
ATOM 769 O O . LEU A 1 102 ? 7.177 -3.931 53.220 1.00 79.06 102 LEU A O 1
ATOM 773 N N . ILE A 1 103 ? 5.584 -3.974 51.634 1.00 76.75 103 ILE A N 1
ATOM 774 C CA . ILE A 1 103 ? 4.445 -3.985 52.568 1.00 76.75 103 ILE A CA 1
ATOM 775 C C . ILE A 1 103 ? 4.452 -5.265 53.417 1.00 76.75 103 ILE A C 1
ATOM 777 O O . ILE A 1 103 ? 4.263 -5.199 54.634 1.00 76.75 103 ILE A O 1
ATOM 781 N N . LEU A 1 104 ? 4.714 -6.422 52.804 1.00 75.62 104 LEU A N 1
ATOM 782 C CA . LEU A 1 104 ? 4.802 -7.714 53.492 1.00 75.62 104 LEU A CA 1
ATOM 783 C C . LEU A 1 104 ? 5.947 -7.735 54.511 1.00 75.62 104 LEU A C 1
ATOM 785 O O . LEU A 1 104 ? 5.737 -8.105 55.667 1.00 75.62 104 LEU A O 1
ATOM 789 N N . VAL A 1 105 ? 7.137 -7.275 54.116 1.00 78.38 105 VAL A N 1
ATOM 790 C CA . VAL A 1 105 ? 8.308 -7.175 55.002 1.00 78.38 105 VAL A CA 1
ATOM 791 C C . VAL A 1 105 ? 8.030 -6.219 56.164 1.00 78.38 105 VAL A C 1
ATOM 793 O O . VAL A 1 105 ? 8.277 -6.569 57.320 1.00 78.38 105 VAL A O 1
ATOM 796 N N . ALA A 1 106 ? 7.457 -5.044 55.888 1.00 76.12 106 ALA A N 1
ATOM 797 C CA . ALA A 1 106 ? 7.086 -4.078 56.919 1.00 76.12 106 ALA A CA 1
ATOM 798 C C . ALA A 1 106 ? 6.039 -4.644 57.893 1.00 76.12 106 ALA A C 1
ATOM 800 O O . ALA A 1 106 ? 6.149 -4.434 59.103 1.00 76.12 106 ALA A O 1
ATOM 801 N N . SER A 1 107 ? 5.060 -5.400 57.386 1.00 72.62 107 SER A N 1
ATOM 802 C CA . SER A 1 107 ? 4.046 -6.073 58.203 1.00 72.62 107 SER A CA 1
ATOM 803 C C . SER A 1 107 ? 4.668 -7.118 59.135 1.00 72.62 107 SER A C 1
ATOM 805 O O . SER A 1 107 ? 4.411 -7.102 60.340 1.00 72.62 107 SER A O 1
ATOM 807 N N . VAL A 1 108 ? 5.570 -7.965 58.622 1.00 75.88 108 VAL A N 1
ATOM 808 C CA . VAL A 1 108 ? 6.271 -8.987 59.422 1.00 75.88 108 VAL A CA 1
ATOM 809 C C . VAL A 1 108 ? 7.150 -8.355 60.504 1.00 75.88 108 VAL A C 1
ATOM 811 O O . VAL A 1 108 ? 7.101 -8.778 61.663 1.00 75.88 108 VAL A O 1
ATOM 814 N N . LEU A 1 109 ? 7.936 -7.331 60.152 1.00 77.38 109 LEU A N 1
ATOM 815 C CA . LEU A 1 109 ? 8.805 -6.629 61.103 1.00 77.38 109 LEU A CA 1
ATOM 816 C C . LEU A 1 109 ? 7.998 -5.953 62.218 1.00 77.38 109 LEU A C 1
ATOM 818 O O . LEU A 1 109 ? 8.377 -6.028 63.386 1.00 77.38 109 LEU A O 1
ATOM 822 N N . ARG A 1 110 ? 6.858 -5.340 61.883 1.00 73.12 110 ARG A N 1
ATOM 823 C CA . ARG A 1 110 ? 5.993 -4.676 62.871 1.00 73.12 110 ARG A CA 1
ATOM 824 C C . ARG A 1 110 ? 5.203 -5.650 63.732 1.00 73.12 110 ARG A C 1
ATOM 826 O O . ARG A 1 110 ? 5.042 -5.386 64.920 1.00 73.12 110 ARG A O 1
ATOM 833 N N . HIS A 1 111 ? 4.770 -6.786 63.183 1.00 73.44 111 HIS A N 1
ATOM 834 C CA . HIS A 1 111 ? 4.123 -7.829 63.977 1.00 73.44 111 HIS A CA 1
ATOM 835 C C . HIS A 1 111 ? 5.060 -8.349 65.075 1.00 73.44 111 HIS A C 1
ATOM 837 O O . HIS A 1 111 ? 4.641 -8.518 66.218 1.00 73.44 111 HIS A O 1
ATOM 843 N N . ARG A 1 112 ? 6.358 -8.493 64.765 1.00 75.75 112 ARG A N 1
ATOM 844 C CA . ARG A 1 112 ? 7.386 -8.810 65.771 1.00 75.75 112 ARG A CA 1
ATOM 845 C C . ARG A 1 112 ? 7.583 -7.707 66.814 1.00 75.75 112 ARG A C 1
ATOM 847 O O . ARG A 1 112 ? 7.972 -8.016 67.933 1.00 75.75 112 ARG A O 1
ATOM 854 N N . ALA A 1 113 ? 7.307 -6.452 66.468 1.00 80.81 113 ALA A N 1
ATOM 855 C CA . ALA A 1 113 ? 7.408 -5.311 67.376 1.00 80.81 113 ALA A CA 1
ATOM 856 C C . ALA A 1 113 ? 6.158 -5.102 68.258 1.00 80.81 113 ALA A C 1
ATOM 858 O O . ALA A 1 113 ? 6.138 -4.176 69.064 1.00 80.81 113 ALA A O 1
ATOM 859 N N . GLY A 1 114 ? 5.108 -5.924 68.114 1.00 83.31 114 GLY A N 1
ATOM 860 C CA . GLY A 1 114 ? 3.884 -5.821 68.920 1.00 83.31 114 GLY A CA 1
ATOM 861 C C . GLY A 1 114 ? 3.005 -4.604 68.605 1.00 83.31 114 GLY A C 1
ATOM 862 O O . GLY A 1 114 ? 2.065 -4.321 69.343 1.00 83.31 114 GLY A O 1
ATOM 863 N N . VAL A 1 115 ? 3.280 -3.883 67.513 1.00 74.19 115 VAL A N 1
ATOM 864 C CA . VAL A 1 115 ? 2.515 -2.693 67.119 1.00 74.19 115 VAL A CA 1
ATOM 865 C C . VAL A 1 115 ? 1.317 -3.121 66.275 1.00 74.19 115 VAL A C 1
ATOM 867 O O . VAL A 1 115 ? 1.469 -3.564 65.136 1.00 74.19 115 VAL A O 1
ATOM 870 N N . THR A 1 116 ? 0.111 -2.978 66.821 1.00 63.00 116 THR A N 1
ATOM 871 C CA . THR A 1 116 ? -1.136 -3.114 66.061 1.00 63.00 116 THR A CA 1
ATOM 872 C C . THR A 1 116 ? -1.386 -1.828 65.284 1.00 63.00 116 THR A C 1
ATOM 874 O O . THR A 1 116 ? -1.562 -0.775 65.890 1.00 63.00 116 THR A O 1
ATOM 877 N N . MET A 1 117 ? -1.403 -1.902 63.957 1.00 57.25 117 MET A N 1
ATOM 878 C CA . MET A 1 117 ? -1.880 -0.811 63.110 1.00 57.25 117 MET A CA 1
ATOM 879 C C . MET A 1 117 ? -3.094 -1.269 62.317 1.00 57.25 117 MET A C 1
ATOM 881 O O . MET A 1 117 ? -3.108 -2.383 61.789 1.00 57.25 117 MET A O 1
ATOM 885 N N . ASP A 1 118 ? -4.052 -0.359 62.186 1.00 56.81 118 ASP A N 1
ATOM 886 C CA . ASP A 1 118 ? -5.020 -0.375 61.102 1.00 56.81 118 ASP A CA 1
ATOM 887 C C . ASP A 1 118 ? -4.244 -0.295 59.787 1.00 56.81 118 ASP A C 1
ATOM 889 O O . ASP A 1 118 ? -3.439 0.616 59.572 1.00 56.81 118 ASP A O 1
ATOM 893 N N . VAL A 1 119 ? -4.423 -1.292 58.921 1.00 59.88 119 VAL A N 1
ATOM 894 C CA . VAL A 1 119 ? -3.885 -1.233 57.561 1.00 59.88 119 VAL A CA 1
ATOM 895 C C . VAL A 1 119 ? -4.459 0.037 56.941 1.00 59.88 119 VAL A C 1
ATOM 897 O O . VAL A 1 119 ? -5.686 0.160 56.901 1.00 59.88 119 VAL A O 1
ATOM 900 N N . PRO A 1 120 ? -3.628 0.997 56.493 1.00 65.19 120 PRO A N 1
ATOM 901 C CA . PRO A 1 120 ? -4.150 2.219 55.919 1.00 65.19 120 PRO A CA 1
ATOM 902 C C . PRO A 1 120 ? -4.921 1.807 54.676 1.00 65.19 120 PRO A C 1
ATOM 904 O O . PRO A 1 120 ? -4.337 1.369 53.687 1.00 65.19 120 PRO A O 1
ATOM 907 N N . ILE A 1 121 ? -6.245 1.910 54.754 1.00 68.06 121 ILE A N 1
ATOM 908 C CA . ILE A 1 121 ? -7.178 1.536 53.689 1.00 68.06 121 ILE A CA 1
ATOM 909 C C . ILE A 1 121 ? -6.736 2.177 52.365 1.00 68.06 121 ILE A C 1
ATOM 911 O O . ILE A 1 121 ? -6.811 1.543 51.317 1.00 68.06 121 ILE A O 1
ATOM 915 N N . GLY A 1 122 ? -6.135 3.371 52.428 1.00 64.25 122 GLY A N 1
ATOM 916 C CA . GLY A 1 122 ? -5.521 4.049 51.288 1.00 64.25 122 GLY A CA 1
ATOM 917 C C . GLY A 1 122 ? -4.473 3.225 50.529 1.00 64.25 122 GLY A C 1
ATOM 918 O O . GLY A 1 122 ? -4.482 3.242 49.306 1.00 64.25 122 GLY A O 1
ATOM 919 N N . ALA A 1 123 ? -3.614 2.448 51.198 1.00 66.56 123 ALA A N 1
ATOM 920 C CA . ALA A 1 123 ? -2.611 1.625 50.513 1.00 66.56 123 ALA A CA 1
ATOM 921 C C . ALA A 1 123 ? -3.248 0.462 49.735 1.00 66.56 123 ALA A C 1
ATOM 923 O O . ALA A 1 123 ? -2.811 0.139 48.632 1.00 66.56 123 ALA A O 1
ATOM 924 N N . VAL A 1 124 ? -4.310 -0.136 50.286 1.00 69.62 124 VAL A N 1
ATOM 925 C CA . VAL A 1 124 ? -5.075 -1.193 49.609 1.00 69.62 124 VAL A CA 1
ATOM 926 C C . VAL A 1 124 ? -5.821 -0.617 48.408 1.00 69.62 124 VAL A C 1
ATOM 928 O O . VAL A 1 124 ? -5.780 -1.200 47.330 1.00 69.62 124 VAL A O 1
ATOM 931 N N . VAL A 1 125 ? -6.443 0.553 48.569 1.00 70.75 125 VAL A N 1
ATOM 932 C CA . VAL A 1 125 ? -7.160 1.246 47.489 1.00 70.75 125 VAL A CA 1
ATOM 933 C C . VAL A 1 125 ? -6.212 1.623 46.349 1.00 70.75 125 VAL A C 1
ATOM 935 O O . VAL A 1 125 ? -6.522 1.345 45.195 1.00 70.75 125 VAL A O 1
ATOM 938 N N . VAL A 1 126 ? -5.030 2.174 46.647 1.00 70.62 126 VAL A N 1
ATOM 939 C CA . VAL A 1 126 ? -4.032 2.525 45.620 1.00 70.62 126 VAL A CA 1
ATOM 940 C C . VAL A 1 126 ? -3.548 1.284 44.865 1.00 70.62 126 VAL A C 1
ATOM 942 O O . VAL A 1 126 ? -3.477 1.313 43.638 1.00 70.62 126 VAL A O 1
ATOM 945 N N . ALA A 1 127 ? -3.277 0.175 45.562 1.00 69.31 127 ALA A N 1
ATOM 946 C CA . ALA A 1 127 ? -2.899 -1.081 44.912 1.00 69.31 127 ALA A CA 1
ATOM 947 C C . ALA A 1 127 ? -4.014 -1.621 43.996 1.00 69.31 127 ALA A C 1
ATOM 949 O O . ALA A 1 127 ? -3.731 -2.119 42.907 1.00 69.31 127 ALA A O 1
ATOM 950 N N . LEU A 1 128 ? -5.278 -1.481 44.408 1.00 72.06 128 LEU A N 1
ATOM 951 C CA . LEU A 1 128 ? -6.435 -1.921 43.628 1.00 72.06 128 LEU A CA 1
ATOM 952 C C . LEU A 1 128 ? -6.647 -1.061 42.371 1.00 72.06 128 LEU A C 1
ATOM 954 O O . LEU A 1 128 ? -6.930 -1.603 41.305 1.00 72.06 128 LEU A O 1
ATOM 958 N N . ILE A 1 129 ? -6.452 0.259 42.476 1.00 73.44 129 ILE A N 1
ATOM 959 C CA . ILE A 1 129 ? -6.510 1.190 41.336 1.00 73.44 129 ILE A CA 1
ATOM 960 C C . ILE A 1 129 ? -5.425 0.847 40.311 1.00 73.44 129 ILE A C 1
ATOM 962 O O . ILE A 1 129 ? -5.720 0.749 39.123 1.00 73.44 129 ILE A O 1
ATOM 966 N N . PHE A 1 130 ? -4.190 0.606 40.762 1.00 72.25 130 PHE A N 1
ATOM 967 C CA . PHE A 1 130 ? -3.100 0.202 39.870 1.00 72.25 130 PHE A CA 1
ATOM 968 C C . PHE A 1 130 ? -3.383 -1.136 39.179 1.00 72.25 130 PHE A C 1
ATOM 970 O O . PHE A 1 130 ? -3.126 -1.271 37.987 1.00 72.25 130 PHE A O 1
ATOM 977 N N . LEU A 1 131 ? -3.949 -2.113 39.894 1.00 73.31 131 LEU A N 1
ATOM 978 C CA . LEU A 1 131 ? -4.332 -3.396 39.304 1.00 73.31 131 LEU A CA 1
ATOM 979 C C . LEU A 1 131 ? -5.403 -3.218 38.214 1.00 73.31 131 LEU A C 1
ATOM 981 O O . LEU A 1 131 ? -5.264 -3.769 37.124 1.00 73.31 131 LEU A O 1
ATOM 985 N N . LEU A 1 132 ? -6.441 -2.420 38.484 1.00 73.38 132 LEU A N 1
ATOM 986 C CA . LEU A 1 132 ? -7.508 -2.126 37.521 1.00 73.38 132 LEU A CA 1
ATOM 987 C C . LEU A 1 132 ? -6.984 -1.380 36.288 1.00 73.38 132 LEU A C 1
ATOM 989 O O . LEU A 1 132 ? -7.358 -1.730 35.171 1.00 73.38 132 LEU A O 1
ATOM 993 N N . ALA A 1 133 ? -6.088 -0.407 36.474 1.00 72.69 133 ALA A N 1
ATOM 994 C CA . ALA A 1 133 ? -5.457 0.313 35.370 1.00 72.69 133 ALA A CA 1
ATOM 995 C C . ALA A 1 133 ? -4.623 -0.625 34.480 1.00 72.69 133 ALA A C 1
ATOM 997 O O . ALA A 1 133 ? -4.728 -0.562 33.257 1.00 72.69 133 ALA A O 1
ATOM 998 N N . SER A 1 134 ? -3.863 -1.548 35.080 1.00 71.44 134 SER A N 1
ATOM 999 C CA . SER A 1 134 ? -3.078 -2.550 34.346 1.00 71.44 134 SER A CA 1
ATOM 1000 C C . SER A 1 134 ? -3.956 -3.524 33.554 1.00 71.44 134 SER A C 1
ATOM 1002 O O . SER A 1 134 ? -3.650 -3.831 32.403 1.00 71.44 134 SER A O 1
ATOM 1004 N N . VAL A 1 135 ? -5.071 -3.985 34.136 1.00 75.19 135 VAL A N 1
ATOM 1005 C CA . VAL A 1 135 ? -6.044 -4.842 33.433 1.00 75.19 135 VAL A CA 1
ATOM 1006 C C . VAL A 1 135 ? -6.723 -4.077 32.294 1.00 75.19 135 VAL A C 1
ATOM 1008 O O . VAL A 1 135 ? -6.858 -4.621 31.201 1.00 75.19 135 VAL A O 1
ATOM 1011 N N . GLY A 1 136 ? -7.095 -2.813 32.518 1.00 75.00 136 GLY A N 1
ATOM 1012 C CA . GLY A 1 136 ? -7.682 -1.947 31.493 1.00 75.00 136 GLY A CA 1
ATOM 1013 C C . GLY A 1 136 ? -6.740 -1.705 30.313 1.00 75.00 136 GLY A C 1
ATOM 1014 O O . GLY A 1 136 ? -7.153 -1.846 29.166 1.00 75.00 136 GLY A O 1
ATOM 1015 N N . ALA A 1 137 ? -5.460 -1.433 30.583 1.00 73.19 137 ALA A N 1
ATOM 1016 C CA . ALA A 1 137 ? -4.442 -1.278 29.543 1.00 73.19 137 ALA A CA 1
ATOM 1017 C C . ALA A 1 137 ? -4.220 -2.579 28.750 1.00 73.19 137 ALA A C 1
ATOM 1019 O O . ALA A 1 137 ? -4.123 -2.545 27.525 1.00 73.19 137 ALA A O 1
ATOM 1020 N N . GLY A 1 138 ? -4.203 -3.733 29.427 1.00 70.00 138 GLY A N 1
ATOM 1021 C CA . GLY A 1 138 ? -4.110 -5.040 28.771 1.00 70.00 138 GLY A CA 1
ATOM 1022 C C . GLY A 1 138 ? -5.319 -5.348 27.882 1.00 70.00 138 GLY A C 1
ATOM 1023 O O . GLY A 1 138 ? -5.149 -5.774 26.743 1.00 70.00 138 GLY A O 1
ATOM 1024 N N . ALA A 1 139 ? -6.537 -5.083 28.364 1.00 71.44 139 ALA A N 1
ATOM 1025 C CA . ALA A 1 139 ? -7.760 -5.255 27.580 1.00 71.44 139 ALA A CA 1
ATOM 1026 C C . ALA A 1 139 ? -7.795 -4.314 26.367 1.00 71.44 139 ALA A C 1
ATOM 1028 O O . ALA A 1 139 ? -8.162 -4.742 25.278 1.00 71.44 139 ALA A O 1
ATOM 1029 N N . PHE A 1 140 ? -7.351 -3.065 26.533 1.00 72.62 140 PHE A N 1
ATOM 1030 C CA . PHE A 1 140 ? -7.246 -2.104 25.438 1.00 72.62 140 PHE A CA 1
ATOM 1031 C C . PHE A 1 140 ? -6.266 -2.574 24.359 1.00 72.62 140 PHE A C 1
ATOM 1033 O O . PHE A 1 140 ? -6.590 -2.491 23.181 1.00 72.62 140 PHE A O 1
ATOM 1040 N N . LEU A 1 141 ? -5.117 -3.141 24.744 1.00 67.50 141 LEU A N 1
ATOM 1041 C CA . LEU A 1 141 ? -4.158 -3.722 23.798 1.00 67.50 141 LEU A CA 1
ATOM 1042 C C . LEU A 1 141 ? -4.716 -4.945 23.066 1.00 67.50 141 LEU A C 1
ATOM 1044 O O . LEU A 1 141 ? -4.455 -5.095 21.878 1.00 67.50 141 LEU A O 1
ATOM 1048 N N . VAL A 1 142 ? -5.493 -5.798 23.743 1.00 66.25 142 VAL A N 1
ATOM 1049 C CA . VAL A 1 142 ? -6.167 -6.934 23.092 1.00 66.25 142 VAL A CA 1
ATOM 1050 C C . VAL A 1 142 ? -7.239 -6.445 22.126 1.00 66.25 142 VAL A C 1
ATOM 1052 O O . VAL A 1 142 ? -7.332 -6.973 21.028 1.00 66.25 142 VAL A O 1
ATOM 1055 N N . VAL A 1 143 ? -8.029 -5.431 22.484 1.00 68.38 143 VAL A N 1
ATOM 1056 C CA . VAL A 1 143 ? -9.035 -4.844 21.581 1.00 68.38 143 VAL A CA 1
ATOM 1057 C C . VAL A 1 143 ? -8.370 -4.160 20.387 1.00 68.38 143 VAL A C 1
ATOM 1059 O O . VAL A 1 143 ? -8.818 -4.357 19.266 1.00 68.38 143 VAL A O 1
ATOM 1062 N N . PHE A 1 144 ? -7.269 -3.435 20.587 1.00 65.94 144 PHE A N 1
ATOM 1063 C CA . PHE A 1 144 ? -6.508 -2.847 19.481 1.00 65.94 144 PHE A CA 1
ATOM 1064 C C . PHE A 1 144 ? -5.861 -3.906 18.582 1.00 65.94 144 PHE A C 1
ATOM 1066 O O . PHE A 1 144 ? -5.820 -3.717 17.375 1.00 65.94 144 PHE A O 1
ATOM 1073 N N . SER A 1 145 ? -5.394 -5.030 19.138 1.00 59.09 145 SER A N 1
ATOM 1074 C CA . SER A 1 145 ? -4.792 -6.106 18.340 1.00 59.09 145 SER A CA 1
ATOM 1075 C C . SER A 1 145 ? -5.809 -7.059 17.707 1.00 59.09 145 SER A C 1
ATOM 1077 O O . SER A 1 145 ? -5.478 -7.751 16.750 1.00 59.09 145 SER A O 1
ATOM 1079 N N . SER A 1 146 ? -7.042 -7.113 18.222 1.00 57.16 146 SER A N 1
ATOM 1080 C CA . SER A 1 146 ? -8.135 -7.938 17.679 1.00 57.16 146 SER A CA 1
ATOM 1081 C C . SER A 1 146 ? -9.127 -7.153 16.815 1.00 57.16 146 SER A C 1
ATOM 1083 O O . SER A 1 146 ? -9.878 -7.761 16.051 1.00 57.16 146 SER A O 1
ATOM 1085 N N . GLY A 1 147 ? -9.106 -5.819 16.886 1.00 46.19 147 GLY A N 1
ATOM 1086 C CA . GLY A 1 147 ? -9.998 -4.912 16.161 1.00 46.19 147 GLY A CA 1
ATOM 1087 C C . GLY A 1 147 ? -9.839 -4.922 14.639 1.00 46.19 147 GLY A C 1
ATOM 1088 O O . GLY A 1 147 ? -10.749 -4.484 13.947 1.00 46.19 147 GLY A O 1
ATOM 1089 N N . GLU A 1 148 ? -8.757 -5.487 14.102 1.00 50.38 148 GLU A N 1
ATOM 1090 C CA . GLU A 1 148 ? -8.572 -5.652 12.650 1.00 50.38 148 GLU A CA 1
ATOM 1091 C C . GLU A 1 148 ? -9.078 -7.003 12.104 1.00 50.38 148 GLU A C 1
ATOM 1093 O O . GLU A 1 148 ? -8.995 -7.250 10.904 1.00 50.38 148 GLU A O 1
ATOM 1098 N N . GLY A 1 149 ? -9.639 -7.890 12.941 1.00 48.22 149 GLY A N 1
ATOM 1099 C CA . GLY A 1 149 ? -9.941 -9.273 12.532 1.00 48.22 149 GLY A CA 1
ATOM 1100 C C . GLY A 1 149 ? -11.402 -9.738 12.560 1.00 48.22 149 GLY A C 1
ATOM 1101 O O . GLY A 1 149 ? -11.654 -10.879 12.178 1.00 48.22 149 GLY A O 1
ATOM 1102 N N . GLY A 1 150 ? -12.370 -8.946 13.037 1.00 42.25 150 GLY A N 1
ATOM 1103 C CA . GLY A 1 150 ? -13.596 -9.547 13.587 1.00 42.25 150 GLY A CA 1
ATOM 1104 C C . GLY A 1 150 ? -14.915 -8.801 13.418 1.00 42.25 150 GLY A C 1
ATOM 1105 O O . GLY A 1 150 ? -15.627 -8.658 14.400 1.00 42.25 150 GLY A O 1
ATOM 1106 N N . LEU A 1 151 ? -15.286 -8.399 12.200 1.00 43.12 151 LEU A N 1
ATOM 1107 C CA . LEU A 1 151 ? -16.695 -8.239 11.798 1.00 43.12 151 LEU A CA 1
ATOM 1108 C C . LEU A 1 151 ? -16.873 -8.763 10.366 1.00 43.12 151 LEU A C 1
ATOM 1110 O O . LEU A 1 151 ? -17.214 -8.042 9.435 1.00 43.12 151 LEU A O 1
ATOM 1114 N N . ARG A 1 152 ? -16.612 -10.060 10.192 1.00 43.56 152 ARG A N 1
ATOM 1115 C CA . ARG A 1 152 ? -17.094 -10.829 9.044 1.00 43.56 152 ARG A CA 1
ATOM 1116 C C . ARG A 1 152 ? -18.175 -11.777 9.555 1.00 43.56 152 ARG A C 1
ATOM 1118 O O . ARG A 1 152 ? -17.994 -12.987 9.584 1.00 43.56 152 ARG A O 1
ATOM 1125 N N . ASP A 1 153 ? -19.284 -11.196 10.009 1.00 39.50 153 ASP A N 1
ATOM 1126 C CA . ASP A 1 153 ? -20.555 -11.908 9.958 1.00 39.50 153 ASP A CA 1
ATOM 1127 C C . ASP A 1 153 ? -20.887 -12.036 8.472 1.00 39.50 153 ASP A C 1
ATOM 1129 O O . ASP A 1 153 ? -21.264 -11.072 7.802 1.00 39.50 153 ASP A O 1
ATOM 1133 N N . GLU A 1 154 ? -20.645 -13.233 7.942 1.00 44.62 154 GLU A N 1
ATOM 1134 C CA . GLU A 1 154 ? -21.180 -13.699 6.672 1.00 44.62 154 GLU A CA 1
ATOM 1135 C C . GLU A 1 154 ? -22.702 -13.531 6.694 1.00 44.62 154 GLU A C 1
ATOM 1137 O O . GLU A 1 154 ? -23.459 -14.421 7.081 1.00 44.62 154 GLU A O 1
ATOM 1142 N N . ALA A 1 155 ? -23.174 -12.379 6.224 1.00 38.12 155 ALA A N 1
ATOM 1143 C CA . ALA A 1 155 ? -24.448 -12.353 5.540 1.00 38.12 155 ALA A CA 1
ATOM 1144 C C . ALA A 1 155 ? -24.302 -13.301 4.338 1.00 38.12 155 ALA A C 1
ATOM 1146 O O . ALA A 1 155 ? -23.366 -13.124 3.550 1.00 38.12 155 ALA A O 1
ATOM 1147 N N . PRO A 1 156 ? -25.184 -14.300 4.163 1.00 40.28 156 PRO A N 1
ATOM 1148 C CA . PRO A 1 156 ? -25.228 -15.064 2.933 1.00 40.28 156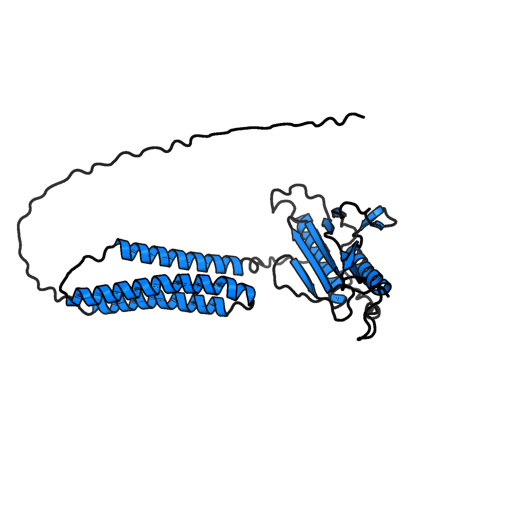 PRO A CA 1
ATOM 1149 C C . PRO A 1 156 ? -25.732 -14.118 1.843 1.00 40.28 156 PRO A C 1
ATOM 1151 O O . PRO A 1 156 ? -26.925 -14.046 1.553 1.00 40.28 156 PRO A O 1
ATOM 1154 N N . LEU A 1 157 ? -24.816 -13.350 1.253 1.00 40.47 157 LEU A N 1
ATOM 1155 C CA . LEU A 1 157 ? -25.040 -12.767 -0.051 1.00 40.47 157 LEU A CA 1
ATOM 1156 C C . LEU A 1 157 ? -25.191 -13.962 -0.979 1.00 40.47 157 LEU A C 1
ATOM 1158 O O . LEU A 1 157 ? -24.230 -14.658 -1.306 1.00 40.47 157 LEU A O 1
ATOM 1162 N N . THR A 1 158 ? -26.436 -14.217 -1.364 1.00 38.00 158 THR A N 1
ATOM 1163 C CA . THR A 1 158 ? -26.781 -14.887 -2.608 1.00 38.00 158 THR A CA 1
ATOM 1164 C C . THR A 1 158 ? -26.105 -14.109 -3.729 1.00 38.00 158 THR A C 1
ATOM 1166 O O . THR A 1 158 ? -26.694 -13.223 -4.342 1.00 38.00 158 THR A O 1
ATOM 1169 N N . SER A 1 159 ? -24.820 -14.397 -3.927 1.00 40.09 159 SER A N 1
ATOM 1170 C CA . SER A 1 159 ? -24.079 -14.050 -5.117 1.00 40.09 159 SER A CA 1
ATOM 1171 C C . SER A 1 159 ? -24.715 -14.876 -6.217 1.00 40.09 159 SER A C 1
ATOM 1173 O O . SER A 1 159 ? -24.441 -16.066 -6.392 1.00 40.09 159 SER A O 1
ATOM 1175 N N . GLU A 1 160 ? -25.649 -14.243 -6.916 1.00 39.44 160 GLU A N 1
ATOM 1176 C CA . GLU A 1 160 ? -25.870 -14.528 -8.316 1.00 39.44 160 GLU A CA 1
ATOM 1177 C C . GLU A 1 160 ? -24.522 -14.279 -8.991 1.00 39.44 160 GLU A C 1
ATOM 1179 O O . GLU A 1 160 ? -24.182 -13.165 -9.381 1.00 39.44 160 GLU A O 1
ATOM 1184 N N . SER A 1 161 ? -23.701 -15.331 -8.980 1.00 38.75 161 SER A N 1
ATOM 1185 C CA . SER A 1 161 ? -22.454 -15.438 -9.708 1.00 38.75 161 SER A CA 1
ATOM 1186 C C . SER A 1 161 ? -22.806 -15.205 -11.167 1.00 38.75 161 SER A C 1
ATOM 1188 O O . SER A 1 161 ? -23.187 -16.120 -11.902 1.00 38.75 161 SER A O 1
ATOM 1190 N N . GLN A 1 162 ? -22.736 -13.938 -11.577 1.00 38.94 162 GLN A N 1
ATOM 1191 C CA . GLN A 1 162 ? -22.426 -13.625 -12.949 1.00 38.94 162 GLN A CA 1
ATOM 1192 C C . GLN A 1 162 ? -21.130 -14.364 -13.214 1.00 38.94 162 GLN A C 1
ATOM 1194 O O . GLN A 1 162 ? -20.086 -14.067 -12.639 1.00 38.94 162 GLN A O 1
ATOM 1199 N N . ASN A 1 163 ? -21.277 -15.404 -1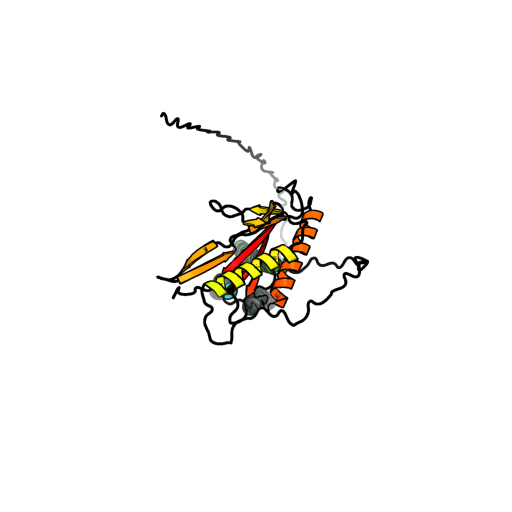4.019 1.00 36.31 163 ASN A N 1
ATOM 1200 C CA . ASN A 1 163 ? -20.237 -16.224 -14.580 1.00 36.31 163 ASN A CA 1
ATOM 1201 C C . ASN A 1 163 ? -19.337 -15.295 -15.411 1.00 36.31 163 ASN A C 1
ATOM 1203 O O . ASN A 1 163 ? -19.482 -15.192 -16.628 1.00 36.31 163 ASN A O 1
ATOM 1207 N N . ILE A 1 164 ? -18.485 -14.522 -14.731 1.00 46.84 164 ILE A N 1
ATOM 1208 C CA . ILE A 1 164 ? -17.355 -13.840 -15.337 1.00 46.84 164 ILE A CA 1
ATOM 1209 C C . ILE A 1 164 ? -16.453 -14.991 -15.733 1.00 46.84 164 ILE A C 1
ATOM 1211 O O . ILE A 1 164 ? -15.773 -15.587 -14.897 1.00 46.84 164 ILE A O 1
ATOM 1215 N N . ASP A 1 165 ? -16.575 -15.355 -17.005 1.00 40.03 165 ASP A N 1
ATOM 1216 C CA . ASP A 1 165 ? -15.689 -16.250 -17.721 1.00 40.03 165 ASP A CA 1
ATOM 1217 C C . ASP A 1 165 ? -14.259 -15.820 -17.395 1.00 40.03 165 ASP A C 1
ATOM 1219 O O . ASP A 1 165 ? -13.737 -14.826 -17.902 1.00 40.03 165 ASP A O 1
ATOM 1223 N N . SER A 1 166 ? -13.664 -16.522 -16.433 1.00 39.81 166 SER A N 1
ATOM 1224 C CA . SER A 1 166 ? -12.286 -16.350 -16.006 1.00 39.81 166 SER A CA 1
ATOM 1225 C C . SER A 1 166 ? -11.436 -17.026 -17.065 1.00 39.81 166 SER A C 1
ATOM 1227 O O . SER A 1 166 ? -10.811 -18.061 -16.839 1.00 39.81 166 SER A O 1
ATOM 1229 N N . GLY A 1 167 ? -11.459 -16.433 -18.261 1.00 39.97 167 GLY A N 1
ATOM 1230 C CA . GLY A 1 167 ? -10.520 -16.689 -19.330 1.00 39.97 167 GLY A CA 1
ATOM 1231 C C . GLY A 1 167 ? -9.137 -16.393 -18.782 1.00 39.97 167 GLY A C 1
ATOM 1232 O O . GLY A 1 167 ? -8.656 -15.266 -18.842 1.00 39.97 167 GLY A O 1
ATOM 1233 N N . ARG A 1 168 ? -8.539 -17.410 -18.162 1.00 37.75 168 ARG A N 1
ATOM 1234 C CA . ARG A 1 168 ? -7.160 -17.424 -17.702 1.00 37.75 168 ARG A CA 1
ATOM 1235 C C . ARG A 1 168 ? -6.331 -16.993 -18.914 1.00 37.75 168 ARG A C 1
ATOM 1237 O O . ARG A 1 168 ? -6.328 -17.727 -19.906 1.00 37.75 168 ARG A O 1
ATOM 1244 N N . PRO A 1 169 ? -5.709 -15.801 -18.897 1.00 44.06 169 PRO A N 1
ATOM 1245 C CA . PRO A 1 169 ? -4.831 -15.404 -19.981 1.00 44.06 169 PRO A CA 1
ATOM 1246 C C . PRO A 1 169 ? -3.760 -16.485 -20.085 1.00 44.06 169 PRO A C 1
ATOM 1248 O O . PRO A 1 169 ? -3.293 -16.978 -19.054 1.00 44.06 169 PRO A O 1
ATOM 1251 N N . ALA A 1 170 ? -3.459 -16.910 -21.311 1.00 45.62 170 ALA A N 1
ATOM 1252 C CA . ALA A 1 170 ? -2.496 -17.965 -21.586 1.00 45.62 170 ALA A CA 1
ATOM 1253 C C . ALA A 1 170 ? -1.234 -17.778 -20.728 1.00 45.62 170 ALA A C 1
ATOM 1255 O O . ALA A 1 170 ? -0.699 -16.672 -20.643 1.00 45.62 170 ALA A O 1
ATOM 1256 N N . GLU A 1 171 ? -0.755 -18.863 -20.117 1.00 49.97 171 GLU A N 1
ATOM 1257 C CA . GLU A 1 171 ? 0.451 -18.918 -19.271 1.00 49.97 171 GLU A CA 1
ATOM 1258 C C . GLU A 1 171 ? 1.743 -18.498 -20.016 1.00 49.97 171 GLU A C 1
ATOM 1260 O O . GLU A 1 171 ? 2.827 -18.480 -19.441 1.00 49.97 171 GLU A O 1
ATOM 1265 N N . ASP A 1 172 ? 1.621 -18.084 -21.277 1.00 45.34 172 ASP A N 1
ATOM 1266 C CA . ASP A 1 172 ? 2.690 -17.674 -22.180 1.00 45.34 172 ASP A CA 1
ATOM 1267 C C . ASP A 1 172 ? 3.085 -16.186 -22.044 1.00 45.34 172 ASP A C 1
ATOM 1269 O O . ASP A 1 172 ? 4.026 -15.744 -22.700 1.00 45.34 172 ASP A O 1
ATOM 1273 N N . GLN A 1 173 ? 2.400 -15.400 -21.199 1.00 49.41 173 GLN A N 1
ATOM 1274 C CA . GLN A 1 173 ? 2.781 -14.015 -20.860 1.00 49.41 173 GLN A CA 1
ATOM 1275 C C . GLN A 1 173 ? 3.348 -13.886 -19.442 1.00 49.41 173 GLN A C 1
ATOM 1277 O O . GLN A 1 173 ? 3.118 -12.890 -18.755 1.00 49.41 173 GLN A O 1
ATOM 1282 N N . ALA A 1 174 ? 4.129 -14.868 -18.986 1.00 53.62 174 ALA A N 1
ATOM 1283 C CA . ALA A 1 174 ? 5.100 -14.559 -17.948 1.00 53.62 174 ALA A CA 1
ATOM 1284 C C . ALA A 1 174 ? 5.954 -13.409 -18.497 1.00 53.62 174 ALA A C 1
ATOM 1286 O O . ALA A 1 174 ? 6.672 -13.606 -19.482 1.00 53.62 174 ALA A O 1
ATOM 1287 N N . LEU A 1 175 ? 5.807 -12.201 -17.927 1.00 56.28 175 LEU A N 1
ATOM 1288 C CA . LEU A 1 175 ? 6.702 -11.075 -18.199 1.00 56.28 175 LEU A CA 1
ATOM 1289 C C . LEU A 1 175 ? 8.103 -11.672 -18.262 1.00 56.28 175 LEU A C 1
ATOM 1291 O O . LEU A 1 175 ? 8.463 -12.404 -17.339 1.00 56.28 175 LEU A O 1
ATOM 1295 N N . ALA A 1 176 ? 8.825 -11.450 -19.362 1.00 52.78 176 ALA A N 1
ATOM 1296 C CA . ALA A 1 176 ? 10.152 -12.007 -19.585 1.00 52.78 176 ALA A CA 1
ATOM 1297 C C . ALA A 1 176 ? 11.123 -11.419 -18.550 1.00 52.78 176 ALA A C 1
ATOM 1299 O O . ALA A 1 176 ? 11.913 -10.524 -18.830 1.00 52.78 176 ALA A O 1
ATOM 1300 N N . LEU A 1 177 ? 11.005 -11.896 -17.316 1.00 55.72 177 LEU A N 1
ATOM 1301 C CA . LEU A 1 177 ? 11.900 -11.655 -16.213 1.00 55.72 177 LEU A CA 1
ATOM 1302 C C . LEU A 1 177 ? 13.210 -12.266 -16.682 1.00 55.72 177 LEU A C 1
ATOM 1304 O O . LEU A 1 177 ? 13.276 -13.467 -16.958 1.00 55.72 177 LEU A O 1
ATOM 1308 N N . GLY A 1 178 ? 14.197 -11.399 -16.908 1.00 56.66 178 GLY A N 1
ATOM 1309 C CA . GLY A 1 178 ? 15.476 -11.767 -17.497 1.00 56.66 178 GLY A CA 1
ATOM 1310 C C . GLY A 1 178 ? 16.088 -12.995 -16.826 1.00 56.66 178 GLY A C 1
ATOM 1311 O O . GLY A 1 178 ? 15.770 -13.344 -15.687 1.00 56.66 178 GLY A O 1
ATOM 1312 N N . THR A 1 179 ? 16.985 -13.665 -17.547 1.00 61.69 179 THR A N 1
ATOM 1313 C CA . THR A 1 179 ? 17.705 -14.833 -17.033 1.00 61.69 179 THR A CA 1
ATOM 1314 C C . THR A 1 179 ? 18.228 -14.578 -15.616 1.00 61.69 179 THR A C 1
ATOM 1316 O O . THR A 1 179 ? 18.869 -13.547 -15.388 1.00 61.69 179 THR A O 1
ATOM 1319 N N . PRO A 1 180 ? 17.985 -15.494 -14.663 1.00 63.03 180 PRO A N 1
ATOM 1320 C CA . PRO A 1 180 ? 18.402 -15.305 -13.282 1.00 63.03 180 PRO A CA 1
ATOM 1321 C C . PRO A 1 180 ? 19.920 -15.083 -13.221 1.00 63.03 180 PRO A C 1
ATOM 1323 O O . PRO A 1 180 ? 20.694 -15.979 -13.549 1.00 63.03 180 PRO A O 1
ATOM 1326 N N . GLY A 1 181 ? 20.338 -13.875 -12.827 1.00 69.62 181 GLY A N 1
ATOM 1327 C CA . GLY A 1 181 ? 21.747 -13.521 -12.609 1.00 69.62 181 GLY A CA 1
ATOM 1328 C C . GLY A 1 181 ? 22.241 -12.240 -13.287 1.00 69.62 181 GLY A C 1
ATOM 1329 O O . GLY A 1 181 ? 23.286 -11.737 -12.882 1.00 69.62 181 GLY A O 1
ATOM 1330 N N . SER A 1 182 ? 21.521 -11.680 -14.264 1.00 79.00 182 SER A N 1
ATOM 1331 C CA . SER A 1 182 ? 21.850 -10.364 -14.836 1.00 79.00 182 SER A CA 1
ATOM 1332 C C . SER A 1 182 ? 21.018 -9.262 -14.182 1.00 79.00 182 SER A C 1
ATOM 1334 O O . SER A 1 182 ? 19.794 -9.373 -14.108 1.00 79.00 182 SER A O 1
ATOM 1336 N N . SER A 1 183 ? 21.669 -8.189 -13.726 1.00 81.44 183 SER A N 1
ATOM 1337 C CA . SER A 1 183 ? 20.967 -6.958 -13.349 1.00 81.44 183 SER A CA 1
ATOM 1338 C C . SER A 1 183 ? 20.231 -6.406 -14.577 1.00 81.44 183 SER A C 1
ATOM 1340 O O . SER A 1 183 ? 20.846 -6.358 -15.644 1.00 81.44 183 SER A O 1
ATOM 1342 N N . PRO A 1 184 ? 18.950 -6.012 -14.463 1.00 87.38 184 PRO A N 1
ATOM 1343 C CA . PRO A 1 184 ? 18.228 -5.430 -15.587 1.00 87.38 184 PRO A CA 1
ATOM 1344 C C . PRO A 1 184 ? 18.892 -4.120 -16.009 1.00 87.38 184 PRO A C 1
ATOM 1346 O O . PRO A 1 184 ? 19.343 -3.345 -15.162 1.00 87.38 184 PRO A O 1
ATOM 1349 N N . THR A 1 185 ? 18.923 -3.866 -17.312 1.00 91.69 185 THR A N 1
ATOM 1350 C CA . THR A 1 185 ? 19.325 -2.566 -17.860 1.00 91.69 185 THR A CA 1
ATOM 1351 C C . THR A 1 185 ? 18.316 -1.482 -17.464 1.00 91.69 185 THR A C 1
ATOM 1353 O O . THR A 1 185 ? 17.160 -1.771 -17.145 1.00 91.69 185 THR A O 1
ATOM 1356 N N . GLU A 1 186 ? 18.708 -0.206 -17.530 1.00 93.25 186 GLU A N 1
ATOM 1357 C CA . GLU A 1 186 ? 17.788 0.913 -17.265 1.00 93.25 186 GLU A CA 1
ATOM 1358 C C . GLU A 1 186 ? 16.529 0.848 -18.151 1.00 93.25 186 GLU A C 1
ATOM 1360 O O . GLU A 1 186 ? 15.422 1.132 -17.689 1.00 93.25 186 GLU A O 1
ATOM 1365 N N . ALA A 1 187 ? 16.688 0.473 -19.424 1.00 93.25 187 ALA A N 1
ATOM 1366 C CA . ALA A 1 187 ? 15.585 0.378 -20.376 1.00 93.25 187 ALA A CA 1
ATOM 1367 C C . ALA A 1 187 ? 14.607 -0.752 -20.016 1.00 93.25 187 ALA A C 1
ATOM 1369 O O . ALA A 1 187 ? 13.395 -0.541 -20.059 1.00 93.25 187 ALA A O 1
ATOM 1370 N N . GLU A 1 188 ? 15.123 -1.919 -19.620 1.00 92.06 188 GLU A N 1
ATOM 1371 C CA . GLU A 1 188 ? 14.310 -3.049 -19.151 1.00 92.06 188 GLU A CA 1
ATOM 1372 C C . GLU A 1 188 ? 13.585 -2.707 -17.850 1.00 92.06 188 GLU A C 1
ATOM 1374 O O . GLU A 1 188 ? 12.391 -2.977 -17.727 1.00 92.06 188 GLU A O 1
ATOM 1379 N N . LEU A 1 189 ? 14.269 -2.049 -16.906 1.00 92.88 189 LEU A N 1
ATOM 1380 C CA . LEU A 1 189 ? 13.663 -1.607 -15.652 1.00 92.88 189 LEU A CA 1
ATOM 1381 C C . LEU A 1 189 ? 12.526 -0.610 -15.903 1.00 92.88 189 LEU A C 1
ATOM 1383 O O . LEU A 1 189 ? 11.431 -0.770 -15.362 1.00 92.88 189 LEU A O 1
ATOM 1387 N N . ARG A 1 190 ? 12.766 0.395 -16.757 1.00 94.62 190 ARG A N 1
ATOM 1388 C CA . ARG A 1 190 ? 11.755 1.382 -17.157 1.00 94.62 190 ARG A CA 1
ATOM 1389 C C . ARG A 1 190 ? 10.545 0.710 -17.799 1.00 94.62 190 ARG A C 1
ATOM 1391 O O . ARG A 1 190 ? 9.419 1.034 -17.432 1.00 94.62 190 ARG A O 1
ATOM 1398 N N . SER A 1 191 ? 10.778 -0.201 -18.748 1.00 94.19 191 SER A N 1
ATOM 1399 C CA . SER A 1 191 ? 9.704 -0.926 -19.434 1.00 94.19 191 SER A CA 1
ATOM 1400 C C . SER A 1 191 ? 8.901 -1.767 -18.449 1.00 94.19 191 SER A C 1
ATOM 1402 O O . SER A 1 191 ? 7.688 -1.619 -18.387 1.00 94.19 191 SER A O 1
ATOM 1404 N N . GLY A 1 192 ? 9.567 -2.564 -17.608 1.00 92.56 192 GLY A N 1
ATOM 1405 C CA . GLY A 1 192 ? 8.888 -3.421 -16.638 1.00 92.56 192 GLY A CA 1
ATOM 1406 C C . GLY A 1 192 ? 8.074 -2.633 -15.610 1.00 92.56 192 GLY A C 1
ATOM 1407 O O . GLY A 1 192 ? 6.962 -3.027 -15.271 1.00 92.56 192 GLY A O 1
ATOM 1408 N N . MET A 1 193 ? 8.573 -1.481 -15.151 1.00 94.50 193 MET A N 1
ATOM 1409 C CA . MET A 1 193 ? 7.796 -0.588 -14.282 1.00 94.50 193 MET A CA 1
ATOM 1410 C C . MET A 1 193 ? 6.587 0.015 -15.005 1.00 94.50 193 MET A C 1
ATOM 1412 O O . MET A 1 193 ? 5.526 0.173 -14.403 1.00 94.50 193 MET A O 1
ATOM 1416 N N . GLN A 1 194 ? 6.721 0.337 -16.294 1.00 94.75 194 GLN A N 1
ATOM 1417 C CA . GLN A 1 194 ? 5.613 0.875 -17.081 1.00 94.75 194 GLN A CA 1
ATOM 1418 C C . GLN A 1 194 ? 4.546 -0.196 -17.327 1.00 94.75 194 GLN A C 1
ATOM 1420 O O . GLN A 1 194 ? 3.357 0.108 -17.263 1.00 94.75 194 GLN A O 1
ATOM 1425 N N . ASP A 1 195 ? 4.958 -1.445 -17.538 1.00 93.00 195 ASP A N 1
ATOM 1426 C CA . ASP A 1 195 ? 4.056 -2.584 -17.695 1.00 93.00 195 ASP A CA 1
ATOM 1427 C C . ASP A 1 195 ? 3.254 -2.843 -16.412 1.00 93.00 195 ASP A C 1
ATOM 1429 O O . ASP A 1 195 ? 2.050 -3.080 -16.488 1.00 93.00 195 ASP A O 1
ATOM 1433 N N . LEU A 1 196 ? 3.867 -2.696 -15.229 1.00 93.19 196 LEU A N 1
ATOM 1434 C CA . LEU A 1 196 ? 3.150 -2.777 -13.948 1.00 93.19 196 LEU A CA 1
ATOM 1435 C C . LEU A 1 196 ? 2.087 -1.685 -13.789 1.00 93.19 196 LEU A C 1
ATOM 1437 O O . LEU A 1 196 ? 0.989 -1.971 -13.307 1.00 93.19 196 LEU A O 1
ATOM 1441 N N . VAL A 1 197 ? 2.395 -0.452 -14.207 1.00 93.56 197 VAL A N 1
ATOM 1442 C CA . VAL A 1 197 ? 1.430 0.660 -14.211 1.00 93.56 197 VAL A CA 1
ATOM 1443 C C . VAL A 1 197 ? 0.292 0.381 -15.188 1.00 93.56 197 VAL A C 1
ATOM 1445 O O . VAL A 1 197 ? -0.874 0.534 -14.830 1.00 93.56 197 VAL A O 1
ATOM 1448 N N . ASN A 1 198 ? 0.613 -0.056 -16.407 1.00 93.19 198 ASN A N 1
ATOM 1449 C CA . ASN A 1 198 ? -0.384 -0.366 -17.430 1.00 93.19 198 ASN A CA 1
ATOM 1450 C C . ASN A 1 198 ? -1.320 -1.489 -16.963 1.00 93.19 198 ASN A C 1
ATOM 1452 O O . ASN A 1 198 ? -2.536 -1.362 -17.091 1.00 93.19 198 ASN A O 1
ATOM 1456 N N . LEU A 1 199 ? -0.762 -2.539 -16.352 1.00 93.69 199 LEU A N 1
ATOM 1457 C CA . LEU A 1 199 ? -1.523 -3.649 -15.789 1.00 93.69 199 LEU A CA 1
ATOM 1458 C C . LEU A 1 199 ? -2.442 -3.192 -14.651 1.00 93.69 199 LEU A C 1
ATOM 1460 O O . LEU A 1 199 ? -3.594 -3.615 -14.594 1.00 93.69 199 LEU A O 1
ATOM 1464 N N . ALA A 1 200 ? -1.967 -2.306 -13.770 1.00 92.75 200 ALA A N 1
ATOM 1465 C CA . ALA A 1 200 ? -2.797 -1.740 -12.711 1.00 92.75 200 ALA A CA 1
ATOM 1466 C C . ALA A 1 200 ? -3.957 -0.910 -13.283 1.00 92.75 200 ALA A C 1
ATOM 1468 O O . ALA A 1 200 ? -5.092 -1.062 -12.844 1.00 92.75 200 ALA A O 1
ATOM 1469 N N . VAL A 1 201 ? -3.703 -0.078 -14.299 1.00 92.88 201 VAL A N 1
ATOM 1470 C CA . VAL A 1 201 ? -4.742 0.715 -14.980 1.00 92.88 201 VAL A CA 1
ATOM 1471 C C . VAL A 1 201 ? -5.783 -0.181 -15.652 1.00 92.88 201 VAL A C 1
ATOM 1473 O O . VAL A 1 201 ? -6.982 0.070 -15.526 1.00 92.88 201 VAL A O 1
ATOM 1476 N N . GLU A 1 202 ? -5.343 -1.234 -16.340 1.00 93.25 202 GLU A N 1
ATOM 1477 C CA . GLU A 1 202 ? -6.239 -2.201 -16.976 1.00 93.25 202 GLU A CA 1
ATOM 1478 C C . GLU A 1 202 ? -7.085 -2.953 -15.938 1.00 93.25 202 GLU A C 1
ATOM 1480 O O . GLU A 1 202 ? -8.308 -3.028 -16.072 1.00 93.25 202 GLU A O 1
ATOM 1485 N N . ALA A 1 203 ? -6.455 -3.449 -14.868 1.00 92.19 203 ALA A N 1
ATOM 1486 C CA . ALA A 1 203 ? -7.120 -4.200 -13.806 1.00 92.19 203 ALA A CA 1
ATOM 1487 C C . ALA A 1 203 ? -8.108 -3.345 -12.993 1.00 92.19 203 ALA A C 1
ATOM 1489 O O . ALA A 1 203 ? -9.186 -3.823 -12.620 1.00 92.19 203 ALA A O 1
ATOM 1490 N N . ALA A 1 204 ? -7.780 -2.071 -12.760 1.00 91.56 204 ALA A N 1
ATOM 1491 C CA . ALA A 1 204 ? -8.662 -1.106 -12.107 1.00 91.56 204 ALA A CA 1
ATOM 1492 C C . ALA A 1 204 ? -9.996 -0.971 -12.867 1.00 91.56 204 ALA A C 1
ATOM 1494 O O . ALA A 1 204 ? -11.073 -0.940 -12.262 1.00 91.56 204 ALA A O 1
ATOM 1495 N N . GLY A 1 205 ? -9.934 -1.005 -14.201 1.00 92.31 205 GLY A N 1
ATOM 1496 C CA . GLY A 1 205 ? -11.084 -0.944 -15.095 1.00 92.31 205 GLY A CA 1
ATOM 1497 C C . GLY A 1 205 ? -11.513 0.488 -15.448 1.00 92.31 205 GLY A C 1
ATOM 1498 O O . GLY A 1 205 ? -11.063 1.464 -14.850 1.00 92.31 205 GLY A O 1
ATOM 1499 N N . PRO A 1 206 ? -12.420 0.645 -16.428 1.00 90.00 206 PRO A N 1
ATOM 1500 C CA . PRO A 1 206 ? -12.723 1.941 -17.047 1.00 90.00 206 PRO A CA 1
ATOM 1501 C C . PRO A 1 206 ? -13.538 2.896 -16.165 1.00 90.00 206 PRO A C 1
ATOM 1503 O O . PRO A 1 206 ? -13.639 4.077 -16.482 1.00 90.00 206 PRO A O 1
ATOM 1506 N N . MET A 1 207 ? -14.141 2.396 -15.083 1.00 85.38 207 MET A N 1
ATOM 1507 C CA . MET A 1 207 ? -14.918 3.208 -14.138 1.00 85.38 207 MET A CA 1
ATOM 1508 C C . MET A 1 207 ? -14.020 4.048 -13.221 1.00 85.38 207 MET A C 1
ATOM 1510 O O . MET A 1 207 ? -14.501 4.958 -12.553 1.00 85.38 207 MET A O 1
ATOM 1514 N N . VAL A 1 208 ? -12.723 3.738 -13.165 1.00 88.69 208 VAL A N 1
ATOM 1515 C CA . VAL A 1 208 ? -11.778 4.393 -12.269 1.00 88.69 208 VAL A CA 1
ATOM 1516 C C . VAL A 1 208 ? -11.340 5.747 -12.823 1.00 88.69 208 VAL A C 1
ATOM 1518 O O . VAL A 1 208 ? -10.856 5.870 -13.948 1.00 88.69 208 VAL A O 1
ATOM 1521 N N . ARG A 1 209 ? -11.461 6.774 -11.984 1.00 88.94 209 ARG A N 1
ATOM 1522 C CA . ARG A 1 209 ? -10.939 8.117 -12.211 1.00 88.94 209 ARG A CA 1
ATOM 1523 C C . ARG A 1 209 ? -9.725 8.349 -11.317 1.00 88.94 209 ARG A C 1
ATOM 1525 O O . ARG A 1 209 ? -9.838 8.314 -10.096 1.00 88.94 209 ARG A O 1
ATOM 1532 N N . TRP A 1 210 ? -8.594 8.659 -11.936 1.00 88.25 210 TRP A N 1
ATOM 1533 C CA . TRP A 1 210 ? -7.351 9.043 -11.264 1.00 88.25 210 TRP A CA 1
ATOM 1534 C C . TRP A 1 210 ? -7.393 10.532 -10.884 1.00 88.25 210 TRP A C 1
ATOM 1536 O O . TRP A 1 210 ? -7.803 11.357 -11.706 1.00 88.25 210 TRP A O 1
ATOM 1546 N N . ILE A 1 211 ? -7.050 10.869 -9.635 1.00 79.44 211 ILE A N 1
ATOM 1547 C CA . ILE A 1 211 ? -7.346 12.181 -9.023 1.00 79.44 211 ILE A CA 1
ATOM 1548 C C . ILE A 1 211 ? -6.065 12.957 -8.705 1.00 79.44 211 ILE A C 1
ATOM 1550 O O . ILE A 1 211 ? -5.892 14.055 -9.234 1.00 79.44 211 ILE A O 1
ATOM 1554 N N . ASP A 1 212 ? -5.159 12.391 -7.907 1.00 73.19 212 ASP A N 1
ATOM 1555 C CA . ASP A 1 212 ? -3.914 13.058 -7.524 1.00 73.19 212 ASP A CA 1
ATOM 1556 C C . ASP A 1 212 ? -2.740 12.492 -8.302 1.00 73.19 212 ASP A C 1
ATOM 1558 O O . ASP A 1 212 ? -2.339 11.342 -8.134 1.00 73.19 212 ASP A O 1
ATOM 1562 N N . LEU A 1 213 ? -2.188 13.334 -9.166 1.00 69.81 213 LEU A N 1
ATOM 1563 C CA . LEU A 1 213 ? -0.940 13.081 -9.864 1.00 69.81 213 LEU A CA 1
ATOM 1564 C C . LEU A 1 213 ? 0.140 14.000 -9.287 1.00 69.81 213 LEU A C 1
ATOM 1566 O O . LEU A 1 213 ? -0.179 15.085 -8.792 1.00 69.81 213 LEU A O 1
ATOM 1570 N N . PRO A 1 214 ? 1.419 13.600 -9.342 1.00 67.25 214 PRO A N 1
ATOM 1571 C CA . PRO A 1 214 ? 2.493 14.328 -8.683 1.00 67.25 214 PRO A CA 1
ATOM 1572 C C . PRO A 1 214 ? 2.527 15.795 -9.119 1.00 67.25 214 PRO A C 1
ATOM 1574 O O . PRO A 1 214 ? 2.511 16.074 -10.325 1.00 67.25 214 PRO A O 1
ATOM 1577 N N . PRO A 1 215 ? 2.646 16.747 -8.180 1.00 64.38 215 PRO A N 1
ATOM 1578 C CA . PRO A 1 215 ? 2.771 18.150 -8.534 1.00 64.38 215 PRO A CA 1
ATOM 1579 C C . PRO A 1 215 ? 4.015 18.371 -9.409 1.00 64.38 215 PRO A C 1
ATOM 1581 O O . PRO A 1 215 ? 5.105 17.883 -9.113 1.00 64.38 215 PRO A O 1
ATOM 1584 N N . GLY A 1 216 ? 3.858 19.120 -10.504 1.00 66.50 216 GLY A N 1
ATOM 1585 C CA . GLY A 1 216 ? 4.968 19.513 -11.380 1.00 66.50 216 GLY A CA 1
ATOM 1586 C C . GLY A 1 216 ? 5.314 18.539 -12.511 1.00 66.50 216 GLY A C 1
ATOM 1587 O O . GLY A 1 216 ? 6.220 18.838 -13.291 1.00 66.50 216 GLY A O 1
ATOM 1588 N N . LYS A 1 217 ? 4.588 17.425 -12.667 1.00 69.81 217 LYS A N 1
ATOM 1589 C CA . LYS A 1 217 ? 4.643 16.602 -13.884 1.00 69.81 217 LYS A CA 1
ATOM 1590 C C . LYS A 1 217 ? 3.266 16.527 -14.525 1.00 69.81 217 LYS A C 1
ATOM 1592 O O . LYS A 1 217 ? 2.266 16.336 -13.844 1.00 69.81 217 LYS A O 1
ATOM 1597 N N . ALA A 1 218 ? 3.219 16.712 -15.843 1.00 68.12 218 ALA A N 1
ATOM 1598 C CA . ALA A 1 218 ? 1.984 16.510 -16.578 1.00 68.12 218 ALA A CA 1
ATOM 1599 C C . ALA A 1 218 ? 1.548 15.040 -16.413 1.00 68.12 218 ALA A C 1
ATOM 1601 O O . ALA A 1 218 ? 2.402 14.155 -16.529 1.00 68.12 218 ALA A O 1
ATOM 1602 N N . PRO A 1 219 ? 0.257 14.780 -16.151 1.00 75.31 219 PRO A N 1
ATOM 1603 C CA . PRO A 1 219 ? -0.313 13.445 -16.243 1.00 75.31 219 PRO A CA 1
ATOM 1604 C C . PRO A 1 219 ? 0.129 12.738 -17.517 1.00 75.31 219 PRO A C 1
ATOM 1606 O O . PRO A 1 219 ? 0.174 13.364 -18.582 1.00 75.31 219 PRO A O 1
ATOM 1609 N N . ALA A 1 220 ? 0.356 11.429 -17.448 1.00 79.88 220 ALA A N 1
ATOM 1610 C CA . ALA A 1 220 ? 0.257 10.642 -18.663 1.00 79.88 220 ALA A CA 1
ATOM 1611 C C . ALA A 1 220 ? -1.220 10.653 -19.085 1.00 79.88 220 ALA A C 1
ATOM 1613 O O . ALA A 1 220 ? -2.114 10.387 -18.281 1.00 79.88 220 ALA A O 1
ATOM 1614 N N . VAL A 1 221 ? -1.482 11.033 -20.333 1.00 81.69 221 VAL A N 1
ATOM 1615 C CA . VAL A 1 221 ? -2.829 11.068 -20.902 1.00 81.69 221 VAL A CA 1
ATOM 1616 C C . VAL A 1 221 ? -2.888 9.979 -21.957 1.00 81.69 221 VAL A C 1
ATOM 1618 O O . VAL A 1 221 ? -2.114 9.990 -22.915 1.00 81.69 221 VAL A O 1
ATOM 1621 N N . THR A 1 222 ? -3.783 9.014 -21.773 1.00 78.50 222 THR A N 1
ATOM 1622 C CA . THR A 1 222 ? -4.050 7.993 -22.796 1.00 78.50 222 THR A CA 1
ATOM 1623 C C . THR A 1 222 ? -4.579 8.649 -24.080 1.00 78.50 222 THR A C 1
ATOM 1625 O O . THR A 1 222 ? -5.094 9.770 -24.027 1.00 78.50 222 THR A O 1
ATOM 1628 N N . PRO A 1 223 ? -4.555 7.964 -25.240 1.00 80.31 223 PRO A N 1
ATOM 1629 C CA . PRO A 1 223 ? -5.151 8.488 -26.476 1.00 80.31 223 PRO A CA 1
ATOM 1630 C C . PRO A 1 223 ? -6.620 8.926 -26.332 1.00 80.31 223 PRO A C 1
ATOM 1632 O O . PRO A 1 223 ? -7.089 9.770 -27.088 1.00 80.31 223 PRO A O 1
ATOM 1635 N N . ASN A 1 224 ? -7.325 8.385 -25.334 1.00 78.44 224 ASN A N 1
ATOM 1636 C CA . ASN A 1 224 ? -8.725 8.680 -25.038 1.00 78.44 224 ASN A CA 1
ATOM 1637 C C . ASN A 1 224 ? -8.915 9.822 -24.022 1.00 78.44 224 ASN A C 1
ATOM 1639 O O . ASN A 1 224 ? -10.034 10.060 -23.579 1.00 78.44 224 ASN A O 1
ATOM 1643 N N . GLY A 1 225 ? -7.847 10.517 -23.618 1.00 82.12 225 GLY A N 1
ATOM 1644 C CA . GLY A 1 225 ? -7.932 11.621 -22.659 1.00 82.12 225 GLY A CA 1
ATOM 1645 C C . GLY A 1 225 ? -7.982 11.194 -21.188 1.00 82.12 225 GLY A C 1
ATOM 1646 O O . GLY A 1 225 ? -8.124 12.051 -20.319 1.00 82.12 225 GLY A O 1
ATOM 1647 N N . VAL A 1 226 ? -7.867 9.896 -20.885 1.00 80.94 226 VAL A N 1
ATOM 1648 C CA . VAL A 1 226 ? -7.871 9.391 -19.502 1.00 80.94 226 VAL A CA 1
ATOM 1649 C C . VAL A 1 226 ? -6.503 9.631 -18.874 1.00 80.94 226 VAL A C 1
ATOM 1651 O O . VAL A 1 226 ? -5.488 9.230 -19.449 1.00 80.94 226 VAL A O 1
ATOM 1654 N N . LEU A 1 227 ? -6.497 10.282 -17.712 1.00 84.56 227 LEU A N 1
ATOM 1655 C CA . LEU A 1 227 ? -5.316 10.478 -16.876 1.00 84.56 227 LEU A CA 1
ATOM 1656 C C . LEU A 1 227 ? -4.888 9.132 -16.292 1.00 84.56 227 LEU A C 1
ATOM 1658 O O . LEU A 1 227 ? -5.729 8.426 -15.746 1.00 84.56 227 LEU A O 1
ATOM 1662 N N . VAL A 1 228 ? -3.608 8.786 -16.397 1.00 86.69 228 VAL A N 1
ATOM 1663 C CA . VAL A 1 228 ? -3.049 7.553 -15.827 1.00 86.69 228 VAL A CA 1
ATOM 1664 C C . VAL A 1 228 ? -1.797 7.859 -15.002 1.00 86.69 228 VAL A C 1
ATOM 1666 O O . VAL A 1 228 ? -1.153 8.891 -15.238 1.00 86.69 228 VAL A O 1
ATOM 1669 N N . PRO A 1 229 ? -1.441 6.992 -14.032 1.00 88.12 229 PRO A N 1
ATOM 1670 C CA . PRO A 1 229 ? -0.214 7.148 -13.263 1.00 88.12 229 PRO A CA 1
ATOM 1671 C C . PRO A 1 229 ? 0.997 7.263 -14.194 1.00 88.12 229 PRO A C 1
ATOM 1673 O O . PRO A 1 229 ? 1.120 6.527 -15.173 1.00 88.12 229 PRO A O 1
ATOM 1676 N N . ALA A 1 230 ? 1.896 8.198 -13.895 1.00 89.50 230 ALA A N 1
ATOM 1677 C CA . ALA A 1 230 ? 3.133 8.388 -14.643 1.00 89.50 230 ALA A CA 1
ATOM 1678 C C . ALA A 1 230 ? 4.330 8.012 -13.770 1.00 89.50 230 ALA A C 1
ATOM 1680 O O . ALA A 1 230 ? 4.409 8.417 -12.609 1.00 89.50 230 ALA A O 1
ATOM 1681 N N . LEU A 1 231 ? 5.288 7.284 -14.344 1.00 91.88 231 LEU A N 1
ATOM 1682 C CA . LEU A 1 231 ? 6.527 6.954 -13.650 1.00 91.88 231 LEU A CA 1
ATOM 1683 C C . LEU A 1 231 ? 7.373 8.204 -13.389 1.00 91.88 231 LEU A C 1
ATOM 1685 O O . LEU A 1 231 ? 7.541 9.085 -14.241 1.00 91.88 231 LEU A O 1
ATOM 1689 N N . VAL A 1 232 ? 7.974 8.252 -12.205 1.00 92.81 232 VAL A N 1
ATOM 1690 C CA . VAL A 1 232 ? 8.912 9.298 -11.806 1.00 92.81 232 VAL A CA 1
ATOM 1691 C C . VAL A 1 232 ? 10.307 8.701 -11.741 1.00 92.81 232 VAL A C 1
ATOM 1693 O O . VAL A 1 232 ? 10.566 7.811 -10.945 1.00 92.81 232 VAL A O 1
ATOM 1696 N N . VAL A 1 233 ? 11.215 9.221 -12.566 1.00 94.06 233 VAL A N 1
ATOM 1697 C CA . VAL A 1 233 ? 12.646 8.919 -12.449 1.00 94.06 233 VAL A CA 1
ATOM 1698 C C . VAL A 1 233 ? 13.210 9.652 -11.235 1.00 94.06 233 VAL A C 1
ATOM 1700 O O . VAL A 1 233 ? 13.040 10.871 -11.126 1.00 94.06 233 VAL A O 1
ATOM 1703 N N . VAL A 1 234 ? 13.878 8.915 -10.353 1.00 94.12 234 VAL A N 1
ATOM 1704 C CA . VAL A 1 234 ? 14.555 9.420 -9.158 1.00 94.12 234 VAL A CA 1
ATOM 1705 C C . VAL A 1 234 ? 16.014 8.960 -9.190 1.00 94.12 234 VAL A C 1
ATOM 1707 O O . VAL A 1 234 ? 16.264 7.771 -9.402 1.00 94.12 234 VAL A O 1
ATOM 1710 N N . PRO A 1 235 ? 16.991 9.869 -9.017 1.00 93.56 235 PRO A N 1
ATOM 1711 C CA . PRO A 1 235 ? 18.388 9.470 -8.905 1.00 93.56 235 PRO A CA 1
ATOM 1712 C C . PRO A 1 235 ? 18.588 8.637 -7.636 1.00 93.56 235 PRO A C 1
ATOM 1714 O O . PRO A 1 235 ? 18.061 8.968 -6.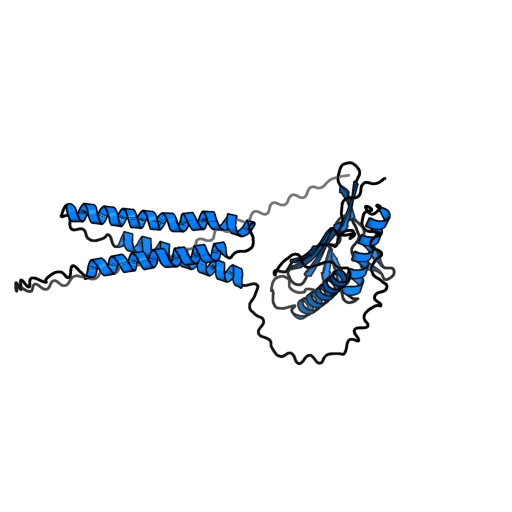573 1.00 93.56 235 PRO A O 1
ATOM 1717 N N . CYS A 1 236 ? 19.366 7.569 -7.742 1.00 92.94 236 CYS A N 1
ATOM 1718 C CA . CYS A 1 236 ? 19.725 6.712 -6.619 1.00 92.94 236 CYS A CA 1
ATOM 1719 C C . CYS A 1 236 ? 21.209 6.359 -6.715 1.00 92.94 236 CYS A C 1
ATOM 1721 O O . CYS A 1 236 ? 21.738 6.184 -7.810 1.00 92.94 236 CYS A O 1
ATOM 1723 N N . LEU A 1 237 ? 21.896 6.255 -5.574 1.00 89.75 237 LEU A N 1
ATOM 1724 C CA . LEU A 1 237 ? 23.365 6.164 -5.546 1.00 89.75 237 LEU A CA 1
ATOM 1725 C C . LEU A 1 237 ? 24.017 7.335 -6.330 1.00 89.75 237 LEU A C 1
ATOM 1727 O O . LEU A 1 237 ? 23.367 8.340 -6.608 1.00 89.75 237 LEU A O 1
ATOM 1731 N N . GLU A 1 238 ? 25.315 7.262 -6.632 1.00 89.75 238 GLU A N 1
ATOM 1732 C CA . GLU A 1 238 ? 26.033 8.367 -7.296 1.00 89.75 238 GLU A CA 1
ATOM 1733 C C . GLU A 1 238 ? 25.726 8.483 -8.802 1.00 89.75 238 GLU A C 1
ATOM 1735 O O . GLU A 1 238 ? 25.778 9.580 -9.355 1.00 89.75 238 GLU A O 1
ATOM 1740 N N . THR A 1 239 ? 25.393 7.373 -9.467 1.00 91.19 239 THR A N 1
ATOM 1741 C CA . THR A 1 239 ? 25.191 7.296 -10.931 1.00 91.19 239 THR A CA 1
ATOM 1742 C C . THR A 1 239 ? 23.994 6.432 -11.341 1.00 91.19 239 THR A C 1
ATOM 1744 O O . THR A 1 239 ? 23.844 6.086 -12.513 1.00 91.19 239 THR A O 1
ATOM 1747 N N . GLY A 1 240 ? 23.152 6.037 -10.387 1.00 93.75 240 GLY A N 1
ATOM 1748 C CA . GLY A 1 240 ? 22.012 5.169 -10.641 1.00 93.75 240 GLY A CA 1
ATOM 1749 C C . GLY A 1 240 ? 20.696 5.909 -10.825 1.00 93.75 240 GLY A C 1
ATOM 1750 O O . GLY A 1 240 ? 20.527 7.079 -10.467 1.00 93.75 240 GLY A O 1
ATOM 1751 N N . VAL A 1 241 ? 19.735 5.176 -11.371 1.00 95.50 241 VAL A N 1
ATOM 1752 C CA . VAL A 1 241 ? 18.354 5.607 -11.544 1.00 95.50 241 VAL A CA 1
ATOM 1753 C C . VAL A 1 241 ? 17.400 4.564 -10.972 1.00 95.50 241 VAL A C 1
ATOM 1755 O O . VAL A 1 241 ? 17.608 3.356 -11.096 1.00 95.50 241 VAL A O 1
ATOM 1758 N N . SER A 1 242 ? 16.348 5.057 -10.329 1.00 94.31 242 SER A N 1
ATOM 1759 C CA . SER A 1 242 ? 15.179 4.290 -9.917 1.00 94.31 242 SER A CA 1
ATOM 1760 C C . SER A 1 242 ? 13.930 4.940 -10.511 1.00 94.31 242 SER A C 1
ATOM 1762 O O . SER A 1 242 ? 13.890 6.137 -10.804 1.00 94.31 242 SER A O 1
ATOM 1764 N N . TYR A 1 243 ? 12.905 4.133 -10.712 1.00 95.38 243 TYR A N 1
ATOM 1765 C CA . TYR A 1 243 ? 11.578 4.514 -11.145 1.00 95.38 243 TYR A CA 1
ATOM 1766 C C . TYR A 1 243 ? 10.607 4.309 -9.991 1.00 95.38 243 TYR A C 1
ATOM 1768 O O . TYR A 1 243 ? 10.540 3.235 -9.393 1.00 95.38 243 TYR A O 1
ATOM 1776 N N . LEU A 1 244 ? 9.830 5.344 -9.707 1.00 93.75 244 LEU A N 1
ATOM 1777 C CA . LEU A 1 244 ? 8.760 5.302 -8.727 1.00 93.75 244 LEU A CA 1
ATOM 1778 C C . LEU A 1 244 ? 7.413 5.376 -9.436 1.00 93.75 244 LEU A C 1
ATOM 1780 O O . LEU A 1 244 ? 7.240 6.175 -10.363 1.00 93.75 244 LEU A O 1
ATOM 1784 N N . ILE A 1 245 ? 6.457 4.588 -8.954 1.00 92.19 245 ILE A N 1
ATOM 1785 C CA . ILE A 1 245 ? 5.037 4.903 -9.079 1.00 92.19 245 ILE A CA 1
ATOM 1786 C C . ILE A 1 245 ? 4.750 5.839 -7.901 1.00 92.19 245 ILE A C 1
ATOM 1788 O O . ILE A 1 245 ? 4.689 5.382 -6.756 1.00 92.19 245 ILE A O 1
ATOM 1792 N N . PRO A 1 246 ? 4.675 7.157 -8.136 1.00 90.44 246 PRO A N 1
ATOM 1793 C CA . PRO A 1 246 ? 4.402 8.102 -7.064 1.00 90.44 246 PRO A CA 1
ATOM 1794 C C . PRO A 1 246 ? 2.995 7.853 -6.500 1.00 90.44 246 PRO A C 1
ATOM 1796 O O . PRO A 1 246 ? 2.175 7.267 -7.214 1.00 90.44 246 PRO A O 1
ATOM 1799 N N . PRO A 1 247 ? 2.685 8.339 -5.282 1.00 91.12 247 PRO A N 1
ATOM 1800 C CA . PRO A 1 247 ? 1.338 8.261 -4.724 1.00 91.12 247 PRO A CA 1
ATOM 1801 C C . PRO A 1 247 ? 0.317 8.765 -5.733 1.00 91.12 247 PRO A C 1
ATOM 1803 O O . PRO A 1 247 ? 0.282 9.955 -6.048 1.00 91.12 247 PRO A O 1
ATOM 1806 N N . THR A 1 248 ? -0.447 7.826 -6.288 1.00 90.25 248 THR A N 1
ATOM 1807 C CA . THR A 1 248 ? -1.463 8.119 -7.290 1.00 90.25 248 THR A CA 1
ATOM 1808 C C . THR A 1 248 ? -2.791 7.603 -6.782 1.00 90.25 248 THR A C 1
ATOM 1810 O O . THR A 1 248 ? -2.941 6.408 -6.520 1.00 90.25 248 THR A O 1
ATOM 1813 N N . THR A 1 249 ? -3.743 8.516 -6.623 1.00 91.12 249 THR A N 1
ATOM 1814 C CA . THR A 1 249 ? -5.048 8.204 -6.046 1.00 91.12 249 THR A CA 1
ATOM 1815 C C . THR A 1 249 ? -6.090 7.956 -7.120 1.00 91.12 249 THR A C 1
ATOM 1817 O O . THR A 1 249 ? -6.065 8.576 -8.191 1.00 91.12 249 THR A O 1
ATOM 1820 N N . PHE A 1 250 ? -7.039 7.069 -6.832 1.00 91.19 250 PHE A N 1
ATOM 1821 C CA . PHE A 1 250 ? -8.181 6.847 -7.701 1.00 91.19 250 PHE A CA 1
ATOM 1822 C C . PHE A 1 250 ? -9.486 6.584 -6.948 1.00 91.19 250 PHE A C 1
ATOM 1824 O O . PHE A 1 250 ? -9.491 6.145 -5.797 1.00 91.19 250 PHE A O 1
ATOM 1831 N N . SER A 1 251 ? -10.602 6.845 -7.634 1.00 90.81 251 SER A N 1
ATOM 1832 C CA . SER A 1 251 ? -11.957 6.500 -7.192 1.00 90.81 251 SER A CA 1
ATOM 1833 C C . SER A 1 251 ? -12.854 6.139 -8.381 1.00 90.81 251 SER A C 1
ATOM 1835 O O . SER A 1 251 ? -12.689 6.669 -9.477 1.00 90.81 251 SER A O 1
ATOM 1837 N N . THR A 1 252 ? -13.827 5.257 -8.174 1.00 86.00 252 THR A N 1
ATOM 1838 C CA . THR A 1 252 ? -14.856 4.854 -9.150 1.00 86.00 252 THR A CA 1
ATOM 1839 C C . THR A 1 252 ? -16.067 5.792 -9.178 1.00 86.00 252 THR A C 1
ATOM 1841 O O . THR A 1 252 ? -16.945 5.648 -10.025 1.00 86.00 252 THR A O 1
ATOM 1844 N N . GLY A 1 253 ? -16.119 6.776 -8.274 1.00 82.56 253 GLY A N 1
ATOM 1845 C CA . GLY A 1 253 ? -17.226 7.721 -8.150 1.00 82.56 253 GLY A CA 1
ATOM 1846 C C . GLY A 1 253 ? -16.822 9.054 -7.523 1.00 82.56 253 GLY A C 1
ATOM 1847 O O . GLY A 1 253 ? -15.674 9.267 -7.123 1.00 82.56 253 GLY A O 1
ATOM 1848 N N . THR A 1 254 ? -17.781 9.976 -7.451 1.00 78.62 254 THR A N 1
ATOM 1849 C CA . THR A 1 254 ? -17.607 11.238 -6.726 1.00 78.62 254 THR A CA 1
ATOM 1850 C C . THR A 1 254 ? -17.866 10.981 -5.252 1.00 78.62 254 THR A C 1
ATOM 1852 O O . THR A 1 254 ? -18.987 10.638 -4.896 1.00 78.62 254 THR A O 1
ATOM 1855 N N . ILE A 1 255 ? -16.849 11.171 -4.416 1.00 70.56 255 ILE A N 1
ATOM 1856 C CA . ILE A 1 255 ? -17.013 11.157 -2.962 1.00 70.56 255 ILE A CA 1
ATOM 1857 C C . ILE A 1 255 ? -17.681 12.479 -2.591 1.00 70.56 255 ILE A C 1
ATOM 1859 O O . ILE A 1 255 ? -17.113 13.551 -2.827 1.00 70.56 255 ILE A O 1
ATOM 1863 N N . THR A 1 256 ? -18.927 12.410 -2.130 1.00 67.56 256 THR A N 1
ATOM 1864 C CA . THR A 1 256 ? -19.749 13.609 -1.882 1.00 67.56 256 THR A CA 1
ATOM 1865 C C . THR A 1 256 ? -19.645 14.103 -0.446 1.00 67.56 256 THR A C 1
ATOM 1867 O O . THR A 1 256 ? -19.884 15.285 -0.192 1.00 67.56 256 THR A O 1
ATOM 1870 N N . ASP A 1 257 ? -19.211 13.234 0.467 1.00 66.56 257 ASP A N 1
ATOM 1871 C CA . ASP A 1 257 ? -18.983 13.552 1.869 1.00 66.56 257 ASP A CA 1
ATOM 1872 C C . ASP A 1 257 ? -17.731 12.821 2.380 1.00 66.56 257 ASP A C 1
ATOM 1874 O O . ASP A 1 257 ? -17.728 11.607 2.535 1.00 66.56 257 ASP A O 1
ATOM 1878 N N . MET A 1 258 ? -16.651 13.566 2.645 1.00 62.47 258 MET A N 1
ATOM 1879 C CA . MET A 1 258 ? -15.437 13.021 3.280 1.00 62.47 258 MET A CA 1
ATOM 1880 C C . MET A 1 258 ? -15.487 13.089 4.816 1.00 62.47 258 MET A C 1
ATOM 1882 O O . MET A 1 258 ? -14.518 12.721 5.476 1.00 62.47 258 MET A O 1
ATOM 1886 N N . SER A 1 259 ? -16.569 13.626 5.396 1.00 64.12 259 SER A N 1
ATOM 1887 C CA . SER A 1 259 ? -16.692 13.868 6.839 1.00 64.12 259 SER A CA 1
ATOM 1888 C C . SER A 1 259 ? -17.370 12.731 7.602 1.00 64.12 259 SER A C 1
ATOM 1890 O O . SER A 1 259 ? -17.217 12.658 8.822 1.00 64.12 259 SER A O 1
ATOM 1892 N N . THR A 1 260 ? -18.079 11.835 6.906 1.00 57.19 260 THR A N 1
ATOM 1893 C CA . THR A 1 260 ? -18.714 10.651 7.495 1.00 57.19 260 THR A CA 1
ATOM 1894 C C . THR A 1 260 ? -18.272 9.384 6.764 1.00 57.19 260 THR A C 1
ATOM 1896 O O . THR A 1 260 ? -18.236 9.324 5.540 1.00 57.19 260 THR A O 1
ATOM 1899 N N . ASP A 1 261 ? -17.897 8.362 7.526 1.00 57.09 261 ASP A N 1
ATOM 1900 C CA . ASP A 1 261 ? -17.323 7.093 7.065 1.00 57.09 261 ASP A CA 1
ATOM 1901 C C . ASP A 1 261 ? -18.345 6.133 6.425 1.00 57.09 261 ASP A C 1
ATOM 1903 O O . ASP A 1 261 ? -17.964 5.109 5.857 1.00 57.09 261 ASP A O 1
ATOM 1907 N N . GLU A 1 262 ? -19.644 6.453 6.465 1.00 55.47 262 GLU A N 1
ATOM 1908 C CA . GLU A 1 262 ? -20.703 5.482 6.164 1.00 55.47 262 GLU A CA 1
ATOM 1909 C C . GLU A 1 262 ? -21.593 5.775 4.946 1.00 55.47 262 GLU A C 1
ATOM 1911 O O . GLU A 1 262 ? -22.334 4.875 4.544 1.00 55.47 262 GLU A O 1
ATOM 1916 N N . ASN A 1 263 ? -21.554 6.965 4.335 1.00 53.44 263 ASN A N 1
ATOM 1917 C CA . ASN A 1 263 ? -22.567 7.337 3.328 1.00 53.44 263 ASN A CA 1
ATOM 1918 C C . ASN A 1 263 ? -22.195 7.061 1.861 1.00 53.44 263 ASN A C 1
ATOM 1920 O O . ASN A 1 263 ? -23.100 6.966 1.037 1.00 53.44 263 ASN A O 1
ATOM 1924 N N . ASP A 1 264 ? -20.924 6.795 1.540 1.00 66.94 264 ASP A N 1
ATOM 1925 C CA . ASP A 1 264 ? -20.479 6.436 0.179 1.00 66.94 264 ASP A CA 1
ATOM 1926 C C . ASP A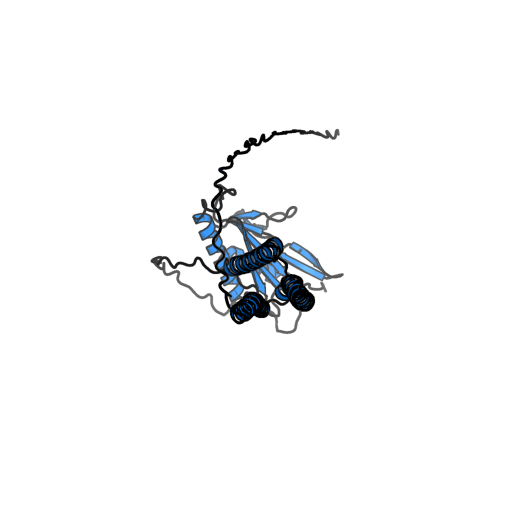 1 264 ? -20.085 4.941 0.065 1.00 66.94 264 ASP A C 1
ATOM 1928 O O . ASP A 1 264 ? -19.147 4.566 -0.642 1.00 66.94 264 ASP A O 1
ATOM 1932 N N . ARG A 1 265 ? -20.815 4.042 0.753 1.00 66.38 265 ARG A N 1
ATOM 1933 C CA . ARG A 1 265 ? -20.531 2.584 0.788 1.00 66.38 265 ARG A CA 1
ATOM 1934 C C . ARG A 1 265 ? -20.416 1.936 -0.597 1.00 66.38 265 ARG A C 1
ATOM 1936 O O . ARG A 1 265 ? -19.616 1.019 -0.764 1.00 66.38 265 ARG A O 1
ATOM 1943 N N . GLU A 1 266 ? -21.185 2.398 -1.582 1.00 71.38 266 GLU A N 1
ATOM 1944 C CA . GLU A 1 266 ? -21.129 1.885 -2.960 1.00 71.38 266 GLU A CA 1
ATOM 1945 C C . GLU A 1 266 ? -19.807 2.245 -3.657 1.00 71.38 266 GLU A C 1
ATOM 1947 O O . GLU A 1 266 ? -19.171 1.382 -4.265 1.00 71.38 266 GLU A O 1
ATOM 1952 N N . VAL A 1 267 ? -19.353 3.495 -3.517 1.00 77.25 267 VAL A N 1
ATOM 1953 C CA . VAL A 1 267 ? -18.063 3.955 -4.057 1.00 77.25 267 VAL A CA 1
ATOM 1954 C C . VAL A 1 267 ? -16.925 3.196 -3.382 1.00 77.25 267 VAL A C 1
ATOM 1956 O O . VAL A 1 267 ? -16.040 2.681 -4.064 1.00 77.25 267 VAL A O 1
ATOM 1959 N N . THR A 1 268 ? -16.994 3.035 -2.059 1.00 79.75 268 THR A N 1
ATOM 1960 C CA . THR A 1 268 ? -16.015 2.254 -1.296 1.00 79.75 268 THR A CA 1
ATOM 1961 C C . THR A 1 268 ? -15.965 0.798 -1.762 1.00 79.75 268 THR A C 1
ATOM 1963 O O . THR A 1 268 ? -14.878 0.291 -2.023 1.00 79.75 268 THR A O 1
ATOM 1966 N N . GLY A 1 269 ? -17.112 0.135 -1.949 1.00 84.31 269 GLY A N 1
ATOM 1967 C CA . GLY A 1 269 ? -17.161 -1.250 -2.432 1.00 84.31 269 GLY A CA 1
ATOM 1968 C C . GLY A 1 269 ? -16.552 -1.422 -3.828 1.00 84.31 269 GLY A C 1
ATOM 1969 O O . GLY A 1 269 ? -15.749 -2.327 -4.051 1.00 84.31 269 GLY A O 1
ATOM 1970 N N . ASN A 1 270 ? -16.867 -0.515 -4.755 1.00 87.12 270 ASN A N 1
ATOM 1971 C CA . ASN A 1 270 ? -16.305 -0.535 -6.108 1.00 87.12 270 ASN A CA 1
ATOM 1972 C C . ASN A 1 270 ? -14.797 -0.235 -6.123 1.00 87.12 270 ASN A C 1
ATOM 1974 O O . ASN A 1 270 ? -14.061 -0.821 -6.920 1.00 87.12 270 ASN A O 1
ATOM 1978 N N . ASN A 1 271 ? -14.333 0.640 -5.230 1.00 86.75 271 ASN A N 1
ATOM 1979 C CA . ASN A 1 271 ? -12.918 0.968 -5.065 1.00 86.75 271 ASN A CA 1
ATOM 1980 C C . ASN A 1 271 ? -12.123 -0.208 -4.499 1.00 86.75 271 ASN A C 1
ATOM 1982 O O . ASN A 1 271 ? -11.076 -0.543 -5.051 1.00 86.75 271 ASN A O 1
ATOM 1986 N N . VAL A 1 272 ? -12.658 -0.887 -3.480 1.00 87.44 272 VAL A N 1
ATOM 1987 C CA . VAL A 1 272 ? -12.082 -2.132 -2.949 1.00 87.44 272 VAL A CA 1
ATOM 1988 C C . VAL A 1 272 ? -12.016 -3.193 -4.043 1.00 87.44 272 VAL A C 1
ATOM 1990 O O . VAL A 1 272 ? -10.943 -3.723 -4.306 1.00 87.44 272 VAL A O 1
ATOM 1993 N N . ALA A 1 273 ? -13.107 -3.426 -4.776 1.00 88.31 273 ALA A N 1
ATOM 1994 C CA . ALA A 1 273 ? -13.111 -4.405 -5.862 1.00 88.31 273 ALA A CA 1
ATOM 1995 C C . ALA A 1 273 ? -12.111 -4.061 -6.985 1.00 88.31 273 ALA A C 1
ATOM 1997 O O . ALA A 1 273 ? -11.513 -4.955 -7.582 1.00 88.31 273 ALA A O 1
ATOM 1998 N N . ALA A 1 274 ? -11.930 -2.777 -7.314 1.00 88.62 274 ALA A N 1
ATOM 1999 C CA . ALA A 1 274 ? -10.931 -2.342 -8.292 1.00 88.62 274 ALA A CA 1
ATOM 2000 C C . ALA A 1 274 ? -9.506 -2.610 -7.815 1.00 88.62 274 ALA A C 1
ATOM 2002 O O . ALA A 1 274 ? -8.682 -3.114 -8.573 1.00 88.62 274 ALA A O 1
ATOM 2003 N N . ALA A 1 275 ? -9.234 -2.323 -6.554 1.00 88.69 275 ALA A N 1
ATOM 2004 C CA . ALA A 1 275 ? -7.931 -2.525 -5.961 1.00 88.69 275 ALA A CA 1
ATOM 2005 C C . ALA A 1 275 ? -7.600 -4.015 -5.739 1.00 88.69 275 ALA A C 1
ATOM 2007 O O . ALA A 1 275 ? -6.486 -4.434 -6.043 1.00 88.69 275 ALA A O 1
ATOM 2008 N N . GLU A 1 276 ? -8.575 -4.853 -5.371 1.00 89.62 276 GLU A N 1
ATOM 2009 C CA . GLU A 1 276 ? -8.431 -6.318 -5.354 1.00 89.62 276 GLU A CA 1
ATOM 2010 C C . GLU A 1 276 ? -8.053 -6.873 -6.736 1.00 89.62 276 GLU A C 1
ATOM 2012 O O . GLU A 1 276 ? -7.191 -7.746 -6.840 1.00 89.62 276 GLU A O 1
ATOM 2017 N N . ARG A 1 277 ? -8.635 -6.340 -7.823 1.00 92.06 277 ARG A N 1
ATOM 2018 C CA . ARG A 1 277 ? -8.243 -6.728 -9.191 1.00 92.06 277 ARG A CA 1
ATOM 2019 C C . ARG A 1 277 ? -6.796 -6.355 -9.507 1.00 92.06 277 ARG A C 1
ATOM 2021 O O . ARG A 1 277 ? -6.121 -7.135 -10.179 1.00 92.06 277 ARG A O 1
ATOM 2028 N N . ILE A 1 278 ? -6.326 -5.195 -9.042 1.00 90.38 278 ILE A N 1
ATOM 2029 C CA . ILE A 1 278 ? -4.930 -4.756 -9.208 1.00 90.38 278 ILE A CA 1
ATOM 2030 C C . ILE A 1 278 ? -3.990 -5.705 -8.463 1.00 90.38 278 ILE A C 1
ATOM 2032 O O . ILE A 1 278 ? -3.052 -6.225 -9.065 1.00 90.38 278 ILE A O 1
ATOM 2036 N N . VAL A 1 279 ? -4.280 -5.994 -7.191 1.00 89.75 279 VAL A N 1
ATOM 2037 C CA . VAL A 1 279 ? -3.485 -6.923 -6.372 1.00 89.75 279 VAL A CA 1
ATOM 2038 C C . VAL A 1 279 ? -3.435 -8.302 -7.026 1.00 89.75 279 VAL A C 1
ATOM 2040 O O . VAL A 1 279 ? -2.349 -8.800 -7.302 1.00 89.75 279 VAL A O 1
ATOM 2043 N N . ALA A 1 280 ? -4.582 -8.864 -7.414 1.00 87.50 280 ALA A N 1
ATOM 2044 C CA . ALA A 1 280 ? -4.644 -10.157 -8.098 1.00 87.50 280 ALA A CA 1
ATOM 2045 C C . ALA A 1 280 ? -3.918 -10.164 -9.460 1.00 87.50 280 ALA A C 1
ATOM 2047 O O . ALA A 1 280 ? -3.513 -11.218 -9.962 1.00 87.50 280 ALA A O 1
ATOM 2048 N N . ALA A 1 281 ? -3.777 -9.012 -10.122 1.00 88.06 281 ALA A N 1
ATOM 2049 C CA . ALA A 1 281 ? -2.980 -8.891 -11.340 1.00 88.06 281 ALA A CA 1
ATOM 2050 C C . ALA A 1 281 ? -1.475 -8.924 -11.042 1.00 88.06 281 ALA A C 1
ATOM 2052 O O . ALA A 1 281 ? -0.742 -9.635 -11.729 1.00 88.06 281 ALA A O 1
ATOM 2053 N N . TRP A 1 282 ? -1.020 -8.229 -10.000 1.00 91.06 282 TRP A N 1
ATOM 2054 C CA . TRP A 1 282 ? 0.378 -8.262 -9.567 1.00 91.06 282 TRP A CA 1
ATOM 2055 C C . TRP A 1 282 ? 0.777 -9.612 -8.958 1.00 91.06 282 TRP A C 1
ATOM 2057 O O . TRP A 1 282 ? 1.857 -10.118 -9.263 1.00 91.06 282 TRP A O 1
ATOM 2067 N N . GLU A 1 283 ? -0.105 -10.268 -8.204 1.00 87.56 283 GLU A N 1
ATOM 2068 C CA . GLU A 1 283 ? 0.130 -11.619 -7.675 1.00 87.56 283 GLU A CA 1
ATOM 2069 C C . GLU A 1 283 ? 0.374 -12.652 -8.778 1.00 87.56 283 GLU A C 1
ATOM 2071 O O . GLU A 1 283 ? 1.249 -13.512 -8.659 1.00 87.56 283 GLU A O 1
ATOM 2076 N N . ARG A 1 284 ? -0.330 -12.528 -9.912 1.00 86.12 284 ARG A N 1
ATOM 2077 C CA . ARG A 1 284 ? -0.086 -13.364 -11.099 1.00 86.12 284 ARG A CA 1
ATOM 2078 C C . ARG A 1 284 ? 1.305 -13.158 -11.708 1.00 86.12 284 ARG A C 1
ATOM 2080 O O . ARG A 1 284 ? 1.791 -14.057 -12.388 1.00 86.12 284 ARG A O 1
ATOM 2087 N N . LEU A 1 285 ? 1.956 -12.024 -11.441 1.00 84.31 285 LEU A N 1
ATOM 2088 C CA . LEU A 1 285 ? 3.355 -11.762 -11.800 1.00 84.31 285 LEU A CA 1
ATOM 2089 C C . LEU A 1 285 ? 4.355 -12.248 -10.734 1.00 84.31 285 LEU A C 1
ATOM 2091 O O . LEU A 1 285 ? 5.560 -12.045 -10.880 1.00 84.31 285 LEU A O 1
ATOM 2095 N N . GLY A 1 286 ? 3.874 -12.899 -9.672 1.00 84.75 286 GLY A N 1
ATOM 2096 C CA . GLY A 1 286 ? 4.696 -13.456 -8.601 1.00 84.75 286 GLY A CA 1
ATOM 2097 C C . GLY A 1 286 ? 5.007 -12.483 -7.465 1.00 84.75 286 GLY A C 1
ATOM 2098 O O . GLY A 1 286 ? 5.830 -12.820 -6.616 1.00 84.75 286 GLY A O 1
ATOM 2099 N N . TYR A 1 287 ? 4.373 -11.308 -7.439 1.00 84.12 287 TYR A N 1
ATOM 2100 C CA . TYR A 1 287 ? 4.400 -10.419 -6.280 1.00 84.12 287 TYR A CA 1
ATOM 2101 C C . TYR A 1 287 ? 3.613 -11.061 -5.137 1.00 84.12 287 TYR A C 1
ATOM 2103 O O . TYR A 1 287 ? 2.472 -11.462 -5.333 1.00 84.12 287 TYR A O 1
ATOM 2111 N N . GLN A 1 288 ? 4.219 -11.211 -3.965 1.00 82.00 288 GLN A N 1
ATOM 2112 C CA . GLN A 1 288 ? 3.563 -11.866 -2.829 1.00 82.00 288 GLN A CA 1
ATOM 2113 C C . GLN A 1 288 ? 3.277 -10.856 -1.730 1.00 82.00 288 GLN A C 1
ATOM 2115 O O . GLN A 1 288 ? 4.074 -9.944 -1.515 1.00 82.00 288 GLN A O 1
ATOM 2120 N N . ASP A 1 289 ? 2.150 -11.039 -1.048 1.00 74.25 289 ASP A N 1
ATOM 2121 C CA . ASP A 1 289 ? 1.786 -10.260 0.132 1.00 74.25 289 ASP A CA 1
ATOM 2122 C C . ASP A 1 289 ? 2.848 -10.420 1.230 1.00 74.25 289 ASP A C 1
ATOM 2124 O O . ASP A 1 289 ? 3.114 -11.527 1.706 1.00 74.25 289 ASP A O 1
ATOM 2128 N N . ASP A 1 290 ? 3.483 -9.303 1.582 1.00 61.59 290 ASP A N 1
ATOM 2129 C CA . ASP A 1 290 ? 4.517 -9.194 2.615 1.00 61.59 290 ASP A CA 1
ATOM 2130 C C . ASP A 1 290 ? 3.933 -8.655 3.940 1.00 61.59 290 ASP A C 1
ATOM 2132 O O . ASP A 1 290 ? 4.573 -8.706 4.992 1.00 61.59 290 ASP A O 1
ATOM 2136 N N . SER A 1 291 ? 2.685 -8.168 3.936 1.00 49.25 291 SER A N 1
ATOM 2137 C CA . SER A 1 291 ? 2.073 -7.470 5.073 1.00 49.25 291 SER A CA 1
ATOM 2138 C C . SER A 1 291 ? 0.767 -8.121 5.522 1.00 49.25 291 SER A C 1
ATOM 2140 O O . SER A 1 291 ? -0.283 -7.979 4.906 1.00 49.25 291 SER A O 1
ATOM 2142 N N . GLY A 1 292 ? 0.810 -8.785 6.678 1.00 43.62 292 GLY A N 1
ATOM 2143 C CA . GLY A 1 292 ? -0.397 -9.254 7.349 1.00 43.62 292 GLY A CA 1
ATOM 2144 C C . GLY A 1 292 ? -1.314 -8.095 7.755 1.00 43.62 292 GLY A C 1
ATOM 2145 O O . GLY A 1 292 ? -0.887 -7.232 8.511 1.00 43.62 292 GLY A O 1
ATOM 2146 N N . LEU A 1 293 ? -2.566 -8.159 7.283 1.00 36.91 293 LEU A N 1
ATOM 2147 C CA . LEU A 1 293 ? -3.787 -7.527 7.811 1.00 36.91 293 LEU A CA 1
ATOM 2148 C C . LEU A 1 293 ? -3.647 -6.065 8.277 1.00 36.91 293 LEU A C 1
ATOM 2150 O O . LEU A 1 293 ? -3.318 -5.814 9.429 1.00 36.91 293 LEU A O 1
ATOM 2154 N N . GLY A 1 294 ? -4.018 -5.123 7.403 1.00 44.75 294 GLY A N 1
ATOM 2155 C CA . GLY A 1 294 ? -4.299 -3.739 7.797 1.00 44.75 294 GLY A CA 1
ATOM 2156 C C . GLY A 1 294 ? -4.185 -2.747 6.645 1.00 44.75 294 GLY A C 1
ATOM 2157 O O . GLY A 1 294 ? -3.177 -2.064 6.555 1.00 44.75 294 GLY A O 1
ATOM 2158 N N . GLY A 1 295 ? -5.188 -2.685 5.755 1.00 54.00 295 GLY A N 1
ATOM 2159 C CA . GLY A 1 295 ? -5.448 -1.587 4.795 1.00 54.00 295 GLY A CA 1
ATOM 2160 C C . GLY A 1 295 ? -4.358 -1.172 3.787 1.00 54.00 295 GLY A C 1
ATOM 2161 O O . GLY A 1 295 ? -4.665 -0.435 2.860 1.00 54.00 295 GLY A O 1
ATOM 2162 N N . ASN A 1 296 ? -3.126 -1.641 3.935 1.00 57.12 296 ASN A N 1
ATOM 2163 C CA . ASN A 1 296 ? -1.954 -1.276 3.156 1.00 57.12 296 ASN A CA 1
ATOM 2164 C C . ASN A 1 296 ? -1.305 -2.586 2.726 1.00 57.12 296 ASN A C 1
ATOM 2166 O O . ASN A 1 296 ? -0.652 -3.255 3.528 1.00 57.12 296 ASN A O 1
ATOM 2170 N N . ILE A 1 297 ? -1.552 -2.998 1.486 1.00 65.62 297 ILE A N 1
ATOM 2171 C CA . ILE A 1 297 ? -1.022 -4.260 0.962 1.00 65.62 297 ILE A CA 1
ATOM 2172 C C . ILE A 1 297 ? 0.347 -3.958 0.374 1.00 65.62 297 ILE A C 1
ATOM 2174 O O . ILE A 1 297 ? 0.435 -3.366 -0.700 1.00 65.62 297 ILE A O 1
ATOM 2178 N N . ALA A 1 298 ? 1.405 -4.338 1.084 1.00 68.31 298 ALA A N 1
ATOM 2179 C CA . ALA A 1 298 ? 2.768 -4.322 0.584 1.00 68.31 298 ALA A CA 1
ATOM 2180 C C . ALA A 1 298 ? 3.059 -5.642 -0.132 1.00 68.31 298 ALA A C 1
ATOM 2182 O O . ALA A 1 298 ? 2.990 -6.717 0.458 1.00 68.31 298 ALA A O 1
ATOM 2183 N N . LEU A 1 299 ? 3.414 -5.555 -1.408 1.00 70.19 299 LEU A N 1
ATOM 2184 C CA . LEU A 1 299 ? 3.787 -6.710 -2.204 1.00 70.19 299 LEU A CA 1
ATOM 2185 C C . LEU A 1 299 ? 5.292 -6.722 -2.459 1.00 70.19 299 LEU A C 1
ATOM 2187 O O . LEU A 1 299 ? 5.824 -5.807 -3.097 1.00 70.19 299 LEU A O 1
ATOM 2191 N N . ALA A 1 300 ? 5.963 -7.784 -2.020 1.00 73.50 300 ALA A N 1
ATOM 2192 C CA . ALA A 1 300 ? 7.370 -8.012 -2.316 1.00 73.50 300 ALA A CA 1
ATOM 2193 C C . ALA A 1 300 ? 7.527 -8.625 -3.715 1.00 73.50 300 ALA A C 1
ATOM 2195 O O . ALA A 1 300 ? 6.880 -9.618 -4.062 1.00 73.50 300 ALA A O 1
ATOM 2196 N N . GLY A 1 301 ? 8.398 -8.030 -4.533 1.00 73.69 301 GLY A N 1
ATOM 2197 C CA . GLY A 1 301 ? 8.681 -8.534 -5.875 1.00 73.69 301 GLY A CA 1
ATOM 2198 C C . GLY A 1 301 ? 9.561 -9.791 -5.877 1.00 73.69 301 GLY A C 1
ATOM 2199 O O . GLY A 1 301 ? 10.467 -9.914 -5.046 1.00 73.69 301 GLY A O 1
ATOM 2200 N N . PRO A 1 302 ? 9.375 -10.716 -6.838 1.00 76.12 302 PRO A N 1
ATOM 2201 C CA . PRO A 1 302 ? 10.287 -11.840 -7.009 1.00 76.12 302 PRO A CA 1
ATOM 2202 C C . PRO A 1 302 ? 11.702 -11.369 -7.389 1.00 76.12 302 PRO A C 1
ATOM 2204 O O . PRO A 1 302 ? 11.941 -10.231 -7.810 1.00 76.12 302 PRO A O 1
ATOM 2207 N N . THR A 1 303 ? 12.691 -12.258 -7.261 1.00 76.00 303 THR A N 1
ATOM 2208 C CA . THR A 1 303 ? 14.064 -11.937 -7.687 1.00 76.00 303 THR A CA 1
ATOM 2209 C C . THR A 1 303 ? 14.075 -11.580 -9.176 1.00 76.00 303 THR A C 1
ATOM 2211 O O . THR A 1 303 ? 13.592 -12.347 -9.999 1.00 76.00 303 THR A O 1
ATOM 2214 N N . GLY A 1 304 ? 14.624 -10.411 -9.519 1.00 79.38 304 GLY A N 1
ATOM 2215 C CA . GLY A 1 304 ? 14.642 -9.889 -10.891 1.00 79.38 304 GLY A CA 1
ATOM 2216 C C . GLY A 1 304 ? 13.416 -9.060 -11.295 1.00 79.38 304 GLY A C 1
ATOM 2217 O O . GLY A 1 304 ? 13.420 -8.497 -12.384 1.00 79.38 304 GLY A O 1
ATOM 2218 N N . ALA A 1 305 ? 12.405 -8.918 -10.431 1.00 86.00 305 ALA A N 1
ATOM 2219 C CA . ALA A 1 305 ? 11.231 -8.100 -10.723 1.00 86.00 305 ALA A CA 1
ATOM 2220 C C . ALA A 1 305 ? 11.565 -6.604 -10.890 1.00 86.00 305 ALA A C 1
ATOM 2222 O O . ALA A 1 305 ? 12.487 -6.101 -10.233 1.00 86.00 305 ALA A O 1
ATOM 2223 N N . PRO A 1 306 ? 10.832 -5.867 -11.739 1.00 87.62 306 PRO A N 1
ATOM 2224 C CA . PRO A 1 306 ? 11.096 -4.448 -11.950 1.00 87.62 306 PRO A CA 1
ATOM 2225 C C . PRO A 1 306 ? 10.845 -3.618 -10.680 1.00 87.62 306 PRO A C 1
ATOM 2227 O O . PRO A 1 306 ? 11.706 -2.826 -10.297 1.00 87.62 306 PRO A O 1
ATOM 2230 N N . ALA A 1 307 ? 9.737 -3.863 -9.972 1.00 89.31 307 ALA A N 1
ATOM 2231 C CA . ALA A 1 307 ? 9.482 -3.272 -8.657 1.00 89.31 307 ALA A CA 1
ATOM 2232 C C . ALA A 1 307 ? 10.028 -4.157 -7.528 1.00 89.31 307 ALA A C 1
ATOM 2234 O O . ALA A 1 307 ? 9.848 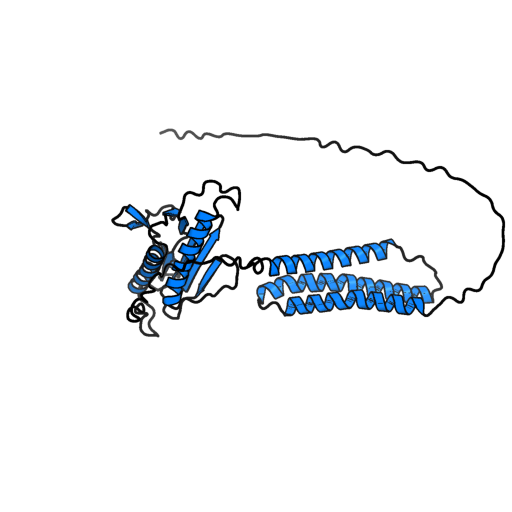-5.377 -7.560 1.00 89.31 307 ALA A O 1
ATOM 2235 N N . VAL A 1 308 ? 10.669 -3.535 -6.536 1.00 87.62 308 VAL A N 1
ATOM 2236 C CA . VAL A 1 308 ? 11.053 -4.163 -5.261 1.00 87.62 308 VAL A CA 1
ATOM 2237 C C . VAL A 1 308 ? 9.843 -4.231 -4.338 1.00 87.62 308 VAL A C 1
ATOM 2239 O O . VAL A 1 308 ? 9.619 -5.269 -3.718 1.00 87.62 308 VAL A O 1
ATOM 2242 N N . SER A 1 309 ? 9.049 -3.159 -4.311 1.00 87.19 309 SER A N 1
ATOM 2243 C CA . SER A 1 309 ? 7.795 -3.091 -3.573 1.00 87.19 309 SER A CA 1
ATOM 2244 C C . SER A 1 309 ? 6.695 -2.428 -4.398 1.00 87.19 309 SER A C 1
ATOM 2246 O O . SER A 1 309 ? 6.942 -1.518 -5.198 1.00 87.19 309 SER A O 1
ATOM 2248 N N . LEU A 1 310 ? 5.469 -2.899 -4.199 1.00 89.44 310 LEU A N 1
ATOM 2249 C CA . LEU A 1 310 ? 4.239 -2.269 -4.671 1.00 89.44 310 LEU A CA 1
ATOM 2250 C C . LEU A 1 310 ? 3.309 -2.117 -3.473 1.00 89.44 310 LEU A C 1
ATOM 2252 O O . LEU A 1 310 ? 3.250 -3.024 -2.644 1.00 89.44 310 LEU A O 1
ATOM 2256 N N . HIS A 1 311 ? 2.596 -0.997 -3.384 1.00 90.94 311 HIS A N 1
ATOM 2257 C CA . HIS A 1 311 ? 1.645 -0.767 -2.303 1.00 90.94 311 HIS A CA 1
ATOM 2258 C C . HIS A 1 311 ? 0.285 -0.313 -2.820 1.00 90.94 311 HIS A C 1
ATOM 2260 O O . HIS A 1 311 ? 0.191 0.478 -3.765 1.00 90.94 311 HIS A O 1
ATOM 2266 N N . VAL A 1 312 ? -0.755 -0.814 -2.157 1.00 89.19 312 VAL A N 1
ATOM 2267 C CA . VAL A 1 312 ? -2.148 -0.400 -2.330 1.00 89.19 312 VAL A CA 1
ATOM 2268 C C . VAL A 1 312 ? -2.695 -0.018 -0.962 1.00 89.19 312 VAL A C 1
ATOM 2270 O O . VAL A 1 312 ? -2.902 -0.897 -0.125 1.00 89.19 312 VAL A O 1
ATOM 2273 N N . ASP A 1 313 ? -2.933 1.275 -0.759 1.00 88.00 313 ASP A N 1
ATOM 2274 C CA . ASP A 1 313 ? -3.432 1.826 0.502 1.00 88.00 313 ASP A CA 1
ATOM 2275 C C . ASP A 1 313 ? -4.880 2.304 0.341 1.00 88.00 313 ASP A C 1
ATOM 2277 O O . ASP A 1 313 ? -5.239 2.910 -0.676 1.00 88.00 313 ASP A O 1
ATOM 2281 N N . TYR A 1 314 ? -5.707 2.085 1.365 1.00 82.38 314 TYR A N 1
ATOM 2282 C CA . TYR A 1 314 ? -7.097 2.550 1.397 1.00 82.38 314 TYR A CA 1
ATOM 2283 C C . TYR A 1 314 ? -7.302 3.611 2.473 1.00 82.38 314 TYR A C 1
ATOM 2285 O O . TYR A 1 314 ? -7.003 3.396 3.647 1.00 82.38 314 TYR A O 1
ATOM 2293 N N . SER A 1 315 ? -7.877 4.752 2.093 1.00 81.62 315 SER A N 1
ATOM 2294 C CA . SER A 1 315 ? -8.201 5.817 3.042 1.00 81.62 315 SER A CA 1
ATOM 2295 C C . SER A 1 315 ? -9.428 6.594 2.585 1.00 81.62 315 SER A C 1
ATOM 2297 O O . SER A 1 315 ? -9.463 7.083 1.460 1.00 81.62 315 SER A O 1
ATOM 2299 N N . PHE A 1 316 ? -10.451 6.684 3.442 1.00 76.94 316 PHE A N 1
ATOM 2300 C CA . PHE A 1 316 ? -11.684 7.453 3.197 1.00 76.94 316 PHE A CA 1
ATOM 2301 C C . PHE A 1 316 ? -12.338 7.190 1.828 1.00 76.94 316 PHE A C 1
ATOM 2303 O O . PHE A 1 316 ? -12.753 8.113 1.133 1.00 76.94 316 PHE A O 1
ATOM 2310 N N . GLY A 1 317 ? -12.392 5.923 1.408 1.00 76.75 317 GLY A N 1
ATOM 2311 C CA . GLY A 1 317 ? -12.966 5.551 0.114 1.00 76.75 317 GLY A CA 1
ATOM 2312 C C . GLY A 1 317 ? -12.104 5.941 -1.089 1.00 76.75 317 GLY A C 1
ATOM 2313 O O . GLY A 1 317 ? -12.597 5.883 -2.204 1.00 76.75 317 GLY A O 1
ATOM 2314 N N . ILE A 1 318 ? -10.837 6.308 -0.906 1.00 85.62 318 ILE A N 1
ATOM 2315 C CA . ILE A 1 318 ? -9.854 6.536 -1.971 1.00 85.62 318 ILE A CA 1
ATOM 2316 C C . ILE A 1 318 ? -8.820 5.411 -1.922 1.00 85.62 318 ILE A C 1
ATOM 2318 O O . ILE A 1 318 ? -8.401 4.990 -0.841 1.00 85.62 318 ILE A O 1
ATOM 2322 N N . VAL A 1 319 ? -8.400 4.938 -3.095 1.00 88.31 319 VAL A N 1
ATOM 2323 C CA . VAL A 1 319 ? -7.288 3.988 -3.221 1.00 88.31 319 VAL A CA 1
ATOM 2324 C C . VAL A 1 319 ? -6.047 4.749 -3.644 1.00 88.31 319 VAL A C 1
ATOM 2326 O O . VAL A 1 319 ? -6.095 5.502 -4.617 1.00 88.31 319 VAL A O 1
ATOM 2329 N N . THR A 1 320 ? -4.940 4.537 -2.943 1.00 92.12 320 THR A N 1
ATOM 2330 C CA . THR A 1 320 ? -3.629 5.084 -3.297 1.00 92.12 320 THR A CA 1
ATOM 2331 C C . THR A 1 320 ? -2.725 3.956 -3.760 1.00 92.12 320 THR A C 1
ATOM 2333 O O . THR A 1 320 ? -2.549 2.969 -3.054 1.00 92.12 320 THR A O 1
ATOM 2336 N N . LEU A 1 321 ? -2.139 4.108 -4.944 1.00 91.56 321 LEU A N 1
ATOM 2337 C CA . LEU A 1 321 ? -1.108 3.208 -5.445 1.00 91.56 321 LEU A CA 1
ATOM 2338 C C . LEU A 1 321 ? 0.263 3.850 -5.293 1.00 91.56 321 LEU A C 1
ATOM 2340 O O . LEU A 1 321 ? 0.450 5.016 -5.657 1.00 91.56 321 LEU A O 1
ATOM 2344 N N . THR A 1 322 ? 1.227 3.067 -4.822 1.00 92.56 322 THR A N 1
ATOM 2345 C CA . THR A 1 322 ? 2.648 3.419 -4.875 1.00 92.56 322 THR A CA 1
ATOM 2346 C C . THR A 1 322 ? 3.481 2.217 -5.302 1.00 92.56 322 THR A C 1
ATOM 2348 O O . THR A 1 322 ? 3.025 1.074 -5.303 1.00 92.56 322 THR A O 1
ATOM 2351 N N . GLY A 1 323 ? 4.718 2.470 -5.709 1.00 92.00 323 GLY A N 1
ATOM 2352 C CA . GLY A 1 323 ? 5.636 1.414 -6.098 1.00 92.00 323 GLY A CA 1
ATOM 2353 C C . GLY A 1 323 ? 7.046 1.937 -6.262 1.00 92.00 323 GLY A C 1
ATOM 2354 O O . GLY A 1 323 ? 7.251 3.062 -6.721 1.00 92.00 323 GLY A O 1
ATOM 2355 N N . GLU A 1 324 ? 8.018 1.111 -5.908 1.00 92.50 324 GLU A N 1
ATOM 2356 C CA . GLU A 1 324 ? 9.431 1.458 -5.960 1.00 92.50 324 GLU A CA 1
ATOM 2357 C C . GLU A 1 324 ? 10.216 0.391 -6.718 1.00 92.50 324 GLU A C 1
ATOM 2359 O O . GLU A 1 324 ? 10.116 -0.808 -6.451 1.00 92.50 324 GLU A O 1
ATOM 2364 N N . SER A 1 325 ? 11.019 0.834 -7.682 1.00 92.12 325 SER A N 1
ATOM 2365 C CA . SER A 1 325 ? 11.952 -0.027 -8.399 1.00 92.12 325 SER A CA 1
ATOM 2366 C C . SER A 1 325 ? 13.302 -0.135 -7.690 1.00 92.12 325 SER A C 1
ATOM 2368 O O . SER A 1 325 ? 13.684 0.715 -6.887 1.00 92.12 325 SER A O 1
ATOM 2370 N N . ARG A 1 326 ? 14.081 -1.154 -8.056 1.00 90.44 326 ARG A N 1
ATOM 2371 C CA . ARG A 1 326 ? 15.486 -1.269 -7.638 1.00 90.44 326 ARG A CA 1
ATOM 2372 C C . ARG A 1 326 ? 16.334 -0.159 -8.268 1.00 90.44 326 ARG A C 1
ATOM 2374 O O . ARG A 1 326 ? 16.072 0.265 -9.387 1.00 90.44 326 ARG A O 1
ATOM 2381 N N . CYS A 1 327 ? 17.404 0.248 -7.593 1.00 93.12 327 CYS A N 1
ATOM 2382 C CA . CYS A 1 327 ? 18.394 1.136 -8.196 1.00 93.12 327 CYS A CA 1
ATOM 2383 C C . CYS A 1 327 ? 19.212 0.390 -9.263 1.00 93.12 327 CYS A C 1
ATOM 2385 O O . CYS A 1 327 ? 19.781 -0.665 -8.966 1.00 93.12 327 CYS A O 1
ATOM 2387 N N . VAL A 1 328 ? 19.299 0.936 -10.478 1.00 92.31 328 VAL A N 1
ATOM 2388 C CA . VAL A 1 328 ? 20.170 0.430 -11.553 1.00 92.31 328 VAL A CA 1
ATOM 2389 C C . VAL A 1 328 ? 21.173 1.514 -11.922 1.00 92.31 328 VAL A C 1
ATOM 2391 O O . VAL A 1 328 ? 20.798 2.664 -12.127 1.00 92.31 328 VAL A O 1
ATOM 2394 N N . VAL A 1 329 ? 22.456 1.155 -11.978 1.00 88.56 329 VAL A N 1
ATOM 2395 C CA . VAL A 1 329 ? 23.516 2.057 -12.442 1.00 88.56 329 VAL A CA 1
ATOM 2396 C C . VAL A 1 329 ? 23.368 2.220 -13.952 1.00 88.56 329 VAL A C 1
ATOM 2398 O O . VAL A 1 329 ? 23.297 1.216 -14.656 1.00 88.56 329 VAL A O 1
ATOM 2401 N N . ALA A 1 330 ? 23.271 3.460 -14.433 1.00 77.12 330 ALA A N 1
ATOM 2402 C CA . ALA A 1 330 ? 23.291 3.719 -15.867 1.00 77.12 330 ALA A CA 1
ATOM 2403 C C . ALA A 1 330 ? 24.703 3.411 -16.393 1.00 77.12 330 ALA A C 1
ATOM 2405 O O . ALA A 1 330 ? 25.673 3.985 -15.891 1.00 77.12 330 ALA A O 1
ATOM 2406 N N . ASP A 1 331 ? 24.803 2.470 -17.335 1.00 69.94 331 ASP A N 1
ATOM 2407 C CA . ASP A 1 331 ? 26.053 2.139 -18.036 1.00 69.94 331 ASP A CA 1
ATOM 2408 C C . ASP A 1 331 ? 26.558 3.308 -18.905 1.00 69.94 331 ASP A C 1
ATOM 2410 O O . ASP A 1 331 ? 25.720 4.028 -19.504 1.00 69.94 331 ASP A O 1
#

Secondary structure (DSSP, 8-state):
------------------PPPPPPP----------------------HHHHHHHHHHHHHHHHHHHHHHHHHHHT---HHHHHHHHHHHHHHHHHHHHHHHHHHHHHHHHHHTT------HHHHHHHHHHHHHHHHHHHHHHHHHHTTS---------------------GGG------TTSPPPHHHHHHHHHHHHHHHHHHH-TT-EE----TTS--EE-TTS-EE---EEEEETTTEEEEEEEEEEEESS----SS-SSTTHHHHHHHHHHHHHHHHHHHTTT-EE-S-SSSEEEEEPPTT-SEEEEEEEEETTEEEEEEEEPPEE--

Sequence (331 aa):
MHRDTLELPVELPVELPVELPVEPPVESSGVQHAGTVRSVERQAKRPEGALRTAGLVLVMLSIVPFLLLILVVISVRSDAVRDLFLVPLVLAGLVPLVALVLILVASVLRHRAGVTMDVPIGAVVVALIFLLASVGAGAFLVVFSSGEGGLRDEAPLTSESQNIDSGRPAEDQALALGTPGSSPTEAELRSGMQDLVNLAVEAAGPMVRWIDLPPGKAPAVTPNGVLVPALVVVPCLETGVSYLIPPTTFSTGTITDMSTDENDREVTGNNVAAAERIVAAWERLGYQDDSGLGGNIALAGPTGAPAVSLHVDYSFGIVTLTGESRCVVAD

Organism: NCBI:txid670054